Protein AF-A0A845XXE8-F1 (afdb_monomer_lite)

Foldseek 3Di:
DDDPLVVLVVCLVPLVVVLVVLVVVLVVLVVVLVVLVVVLVVLVVVVVVVVVVDDPPDDPVVSVCCSPPVSVVSNVVSVVVSVVSVVVSVVSVVVSVVSVVVSVVVVVVVVVVVVVVVVVVVVVVVVVVVVVVVVVVVVVVVVVPPDDDDDDDDDPPVVVVCVVPVPPPPPDDDDDDDDDPPPPPPVVVVVVVVVVVVVVVVVVVVVVVVVVVPPPDDD

Radius of gyration: 48.99 Å; chains: 1; bounding box: 99×57×135 Å

Structure (mmCIF, N/CA/C/O backbone):
data_AF-A0A845XXE8-F1
#
_entry.id   AF-A0A845XXE8-F1
#
loop_
_atom_site.group_PDB
_atom_site.id
_atom_site.type_symbol
_atom_site.label_atom_id
_atom_site.label_alt_id
_atom_site.label_comp_id
_atom_site.label_asym_id
_atom_site.label_entity_id
_atom_site.label_seq_id
_atom_site.pdbx_PDB_ins_code
_atom_site.Cartn_x
_atom_site.Cartn_y
_atom_site.Cartn_z
_atom_site.occupancy
_atom_site.B_iso_or_equiv
_atom_site.auth_seq_id
_atom_site.auth_comp_id
_atom_site.auth_asym_id
_atom_site.auth_atom_id
_atom_site.pdbx_PDB_model_num
ATOM 1 N N . PRO A 1 1 ? 8.882 -15.404 -23.652 1.00 49.88 1 PRO A N 1
ATOM 2 C CA . PRO A 1 1 ? 9.237 -14.948 -22.286 1.00 49.88 1 PRO A CA 1
ATOM 3 C C . PRO A 1 1 ? 9.045 -13.432 -22.173 1.00 49.88 1 PRO A C 1
ATOM 5 O O . PRO A 1 1 ? 9.574 -12.713 -23.015 1.00 49.88 1 PRO A O 1
ATOM 8 N N . GLU A 1 2 ? 8.268 -12.951 -21.199 1.00 64.69 2 GLU A N 1
ATOM 9 C CA . GLU A 1 2 ? 8.169 -11.508 -20.929 1.00 64.69 2 GLU A CA 1
ATOM 10 C C . GLU A 1 2 ? 9.513 -10.951 -20.456 1.00 64.69 2 GLU A C 1
ATOM 12 O O . GLU A 1 2 ? 10.254 -11.613 -19.725 1.00 64.69 2 GLU A O 1
ATOM 17 N N . THR A 1 3 ? 9.839 -9.729 -20.878 1.00 87.25 3 THR A N 1
ATOM 18 C CA . THR A 1 3 ? 11.036 -9.046 -20.377 1.00 87.25 3 THR A CA 1
ATOM 19 C C . THR A 1 3 ? 10.805 -8.593 -18.935 1.00 87.25 3 THR A C 1
ATOM 21 O O . THR A 1 3 ? 9.674 -8.311 -18.538 1.00 87.25 3 THR A O 1
ATOM 24 N N . ARG A 1 4 ? 11.883 -8.457 -18.152 1.00 88.69 4 ARG A N 1
ATOM 25 C CA . ARG A 1 4 ? 11.834 -7.887 -16.793 1.00 88.69 4 ARG A CA 1
ATOM 26 C C . ARG A 1 4 ? 11.049 -6.569 -16.746 1.00 88.69 4 ARG A C 1
ATOM 28 O O . ARG A 1 4 ? 10.305 -6.343 -15.800 1.00 88.69 4 ARG A O 1
ATOM 35 N N . LEU A 1 5 ? 11.193 -5.717 -17.765 1.00 89.31 5 LEU A N 1
ATOM 36 C CA . LEU A 1 5 ? 10.464 -4.453 -17.857 1.00 89.31 5 LEU A CA 1
ATOM 37 C C . LEU A 1 5 ? 8.949 -4.666 -17.911 1.00 89.31 5 LEU A C 1
ATOM 39 O O . LEU A 1 5 ? 8.221 -3.991 -17.191 1.00 89.31 5 LEU A O 1
ATOM 43 N N . GLU A 1 6 ? 8.480 -5.567 -18.773 1.00 91.00 6 GLU A N 1
ATOM 44 C CA . GLU A 1 6 ? 7.044 -5.795 -18.952 1.00 91.00 6 GLU A CA 1
ATOM 45 C C . GLU A 1 6 ? 6.415 -6.357 -17.673 1.00 91.00 6 GLU A C 1
ATOM 47 O O . GLU A 1 6 ? 5.366 -5.880 -17.246 1.00 91.00 6 GLU A O 1
ATOM 52 N N . GLN A 1 7 ? 7.129 -7.230 -16.958 1.00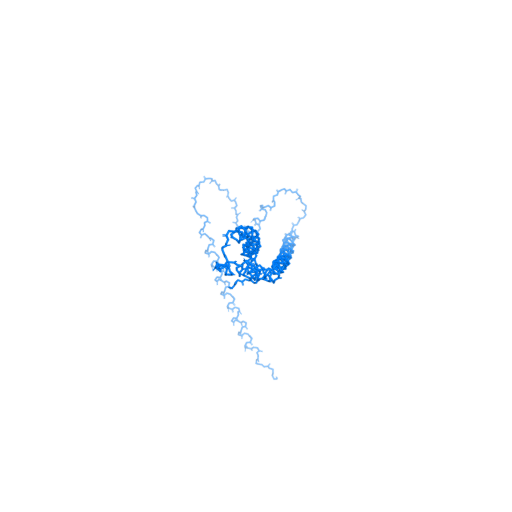 90.06 7 GLN A N 1
ATOM 53 C CA . GLN A 1 7 ? 6.700 -7.707 -15.640 1.00 90.06 7 GLN A CA 1
ATOM 54 C C . GLN A 1 7 ? 6.599 -6.576 -14.604 1.00 90.06 7 GLN A C 1
ATOM 56 O O . GLN A 1 7 ? 5.669 -6.547 -13.796 1.00 90.06 7 GLN A O 1
ATOM 61 N N . LEU A 1 8 ? 7.550 -5.634 -14.597 1.00 89.81 8 LEU A N 1
ATOM 62 C CA . LEU A 1 8 ? 7.512 -4.481 -13.690 1.00 89.81 8 LEU A CA 1
ATOM 63 C C . LEU A 1 8 ? 6.375 -3.516 -14.045 1.00 89.81 8 LEU A C 1
ATOM 65 O O . LEU A 1 8 ? 5.684 -3.042 -13.144 1.00 89.81 8 LEU A O 1
ATOM 69 N N . LYS A 1 9 ? 6.129 -3.271 -15.336 1.00 89.19 9 LYS A N 1
ATOM 70 C CA . LYS A 1 9 ? 4.985 -2.475 -15.801 1.00 89.19 9 LYS A CA 1
ATOM 71 C C . LYS A 1 9 ? 3.658 -3.115 -15.411 1.00 89.19 9 LYS A C 1
ATOM 73 O O . LYS A 1 9 ? 2.801 -2.423 -14.872 1.00 89.19 9 LYS A O 1
ATOM 78 N N . GLN A 1 10 ? 3.513 -4.426 -15.603 1.00 91.88 10 GLN A N 1
ATOM 79 C CA . GLN A 1 10 ? 2.314 -5.150 -15.190 1.00 91.88 10 GLN A CA 1
ATOM 80 C C . GLN A 1 10 ? 2.083 -5.012 -13.680 1.00 91.88 10 GLN A C 1
ATOM 82 O O . GLN A 1 10 ? 0.982 -4.674 -13.245 1.00 91.88 10 GLN A O 1
ATOM 87 N N . LYS A 1 11 ? 3.132 -5.185 -12.864 1.00 87.31 11 LYS A N 1
ATOM 88 C CA . LYS A 1 11 ? 3.037 -4.956 -11.415 1.00 87.31 11 LYS A CA 1
ATOM 89 C C . LYS A 1 11 ? 2.594 -3.528 -11.085 1.00 87.31 11 LYS A C 1
ATOM 91 O O . LYS A 1 11 ? 1.734 -3.363 -10.226 1.00 87.31 11 LYS A O 1
ATOM 96 N N . LEU A 1 12 ? 3.111 -2.512 -11.783 1.00 89.69 12 LEU A N 1
ATOM 97 C CA . LEU A 1 12 ? 2.668 -1.121 -11.613 1.00 89.69 12 LEU A CA 1
ATOM 98 C C . LEU A 1 12 ? 1.200 -0.897 -11.994 1.00 89.69 12 LEU A C 1
ATOM 100 O O . LEU A 1 12 ? 0.587 0.028 -11.468 1.00 89.69 12 LEU A O 1
ATOM 104 N N . THR A 1 13 ? 0.629 -1.716 -12.877 1.00 90.19 13 THR A N 1
ATOM 105 C CA . THR A 1 13 ? -0.799 -1.657 -13.220 1.00 90.19 13 THR A CA 1
ATOM 106 C C . THR A 1 13 ? -1.676 -2.305 -12.146 1.00 90.19 13 THR A C 1
ATOM 108 O O . THR A 1 13 ? -2.736 -1.779 -11.824 1.00 90.19 13 THR A O 1
ATOM 111 N N . GLU A 1 14 ? -1.241 -3.420 -11.555 1.00 89.19 14 GLU A N 1
ATOM 112 C CA . GLU A 1 14 ? -2.045 -4.181 -10.585 1.00 89.19 14 GLU A CA 1
ATOM 113 C C . GLU A 1 14 ? -1.950 -3.660 -9.142 1.00 89.19 14 GLU A C 1
ATOM 115 O O . GLU A 1 14 ? -2.903 -3.750 -8.367 1.00 89.19 14 GLU A O 1
ATOM 120 N N . MET A 1 15 ? -0.781 -3.162 -8.740 1.00 86.94 15 MET A N 1
ATOM 121 C CA . MET A 1 15 ? -0.507 -2.789 -7.351 1.00 86.94 15 MET A CA 1
ATOM 122 C C . MET A 1 15 ? -1.309 -1.590 -6.819 1.00 86.94 15 MET A C 1
ATOM 124 O O . MET A 1 15 ? -1.653 -1.643 -5.640 1.00 86.94 15 MET A O 1
ATOM 128 N N . PRO A 1 16 ? -1.663 -0.550 -7.604 1.00 87.69 16 PRO A N 1
ATOM 129 C CA . PRO A 1 16 ? -2.446 0.577 -7.094 1.00 87.69 16 PRO A CA 1
ATOM 130 C C . PRO A 1 16 ? -3.776 0.160 -6.461 1.00 87.69 16 PRO A C 1
ATOM 132 O O . PRO A 1 16 ? -4.109 0.647 -5.383 1.00 87.69 16 PRO A O 1
ATOM 135 N N . LEU A 1 17 ? -4.497 -0.784 -7.079 1.00 89.12 17 LEU A N 1
ATOM 136 C CA . LEU A 1 17 ? -5.751 -1.303 -6.527 1.00 89.12 17 LEU A CA 1
ATOM 137 C C . LEU A 1 17 ? -5.510 -2.003 -5.183 1.00 89.12 17 LEU A C 1
ATOM 139 O O . LEU A 1 17 ? -6.192 -1.723 -4.206 1.00 89.12 17 LEU A O 1
ATOM 143 N N . LYS A 1 18 ? -4.466 -2.836 -5.098 1.00 87.88 18 LYS A N 1
ATOM 144 C CA . LYS A 1 18 ? -4.100 -3.534 -3.855 1.00 87.88 18 LYS A CA 1
ATOM 145 C C . LYS A 1 18 ? -3.692 -2.566 -2.740 1.00 87.88 18 LYS A C 1
ATOM 147 O O . LYS A 1 18 ? -4.051 -2.789 -1.588 1.00 87.88 18 LYS A O 1
ATOM 152 N N . THR A 1 19 ? -2.962 -1.496 -3.062 1.00 89.31 19 THR A N 1
ATOM 153 C CA . THR A 1 19 ? -2.596 -0.449 -2.093 1.00 89.31 19 THR A CA 1
ATOM 154 C C . THR A 1 19 ? -3.829 0.315 -1.612 1.00 89.31 19 THR A C 1
ATOM 156 O O . THR A 1 19 ? -3.937 0.618 -0.424 1.00 89.31 19 THR A O 1
ATOM 159 N N . PHE A 1 20 ? -4.777 0.593 -2.510 1.00 89.62 20 PHE A N 1
ATOM 160 C CA . PHE A 1 20 ? -6.046 1.222 -2.155 1.00 89.62 20 PHE A CA 1
ATOM 161 C C . PHE A 1 20 ? -6.875 0.336 -1.216 1.00 89.62 20 PHE A C 1
ATOM 163 O O . PHE A 1 20 ? -7.291 0.801 -0.156 1.00 89.62 20 PHE A O 1
ATOM 170 N N . ASP A 1 21 ? -7.038 -0.947 -1.547 1.00 92.62 21 ASP A N 1
ATOM 171 C CA . ASP A 1 21 ? -7.755 -1.912 -0.705 1.00 92.62 21 ASP A CA 1
ATOM 172 C C . ASP A 1 21 ? -7.096 -2.042 0.673 1.00 92.62 21 ASP A C 1
ATOM 174 O O . ASP A 1 21 ? -7.770 -2.034 1.701 1.00 92.62 21 ASP A O 1
ATOM 178 N N . TYR A 1 22 ? -5.760 -2.088 0.710 1.00 92.50 22 TYR A N 1
ATOM 179 C CA . TYR A 1 22 ? -4.996 -2.126 1.954 1.00 92.50 22 TYR A CA 1
ATOM 180 C C . TYR A 1 22 ? -5.265 -0.908 2.847 1.00 92.50 22 TYR A C 1
ATOM 182 O O . TYR A 1 22 ? -5.508 -1.057 4.046 1.00 92.50 22 TYR A O 1
ATOM 190 N N . ALA A 1 23 ? -5.266 0.295 2.266 1.00 93.50 23 ALA A N 1
ATOM 191 C CA . ALA A 1 23 ? -5.627 1.517 2.980 1.00 93.50 23 ALA A CA 1
ATOM 192 C C . ALA A 1 23 ? -7.084 1.477 3.477 1.00 93.50 23 ALA A C 1
ATOM 194 O O . ALA A 1 23 ? -7.366 1.934 4.587 1.00 93.50 23 ALA A O 1
ATOM 195 N N . GLY A 1 24 ? -7.988 0.888 2.687 1.00 95.38 24 GLY A N 1
ATOM 196 C CA . GLY A 1 24 ? -9.369 0.612 3.075 1.00 95.38 24 GLY A CA 1
ATOM 197 C C . GLY A 1 24 ? -9.451 -0.249 4.334 1.00 95.38 24 GLY A C 1
ATOM 198 O O . GLY A 1 24 ? -10.045 0.177 5.319 1.00 95.38 24 GLY A O 1
ATOM 199 N N . TYR A 1 25 ? -8.765 -1.394 4.364 1.00 95.75 25 TYR A N 1
ATOM 200 C CA . TYR A 1 25 ? -8.754 -2.269 5.541 1.00 95.75 25 TYR A CA 1
ATOM 201 C C . TYR A 1 25 ? -8.193 -1.582 6.791 1.00 95.75 25 TYR A C 1
ATOM 203 O O . TYR A 1 25 ? -8.725 -1.760 7.885 1.00 95.75 25 TYR A O 1
ATOM 211 N N . LEU A 1 26 ? -7.141 -0.767 6.649 1.00 96.50 26 LEU A N 1
ATOM 212 C CA . LEU A 1 26 ? -6.598 0.009 7.768 1.00 96.50 26 LEU A CA 1
ATOM 213 C C . LEU A 1 26 ? -7.611 1.010 8.330 1.00 96.50 26 LEU A C 1
ATOM 215 O O . LEU A 1 26 ? -7.715 1.156 9.550 1.00 96.50 26 LEU A O 1
ATOM 219 N N . ARG A 1 27 ? -8.348 1.696 7.451 1.00 97.00 27 ARG A N 1
ATOM 220 C CA . ARG A 1 27 ? -9.419 2.613 7.849 1.00 97.00 27 ARG A CA 1
ATOM 221 C C . ARG A 1 27 ? -10.536 1.858 8.563 1.00 97.00 27 ARG A C 1
ATOM 223 O O . ARG A 1 27 ? -10.890 2.242 9.670 1.00 97.00 27 ARG A O 1
ATOM 230 N N . ASP A 1 28 ? -11.016 0.760 7.989 1.00 98.06 28 ASP A N 1
ATOM 231 C CA . ASP A 1 28 ? -12.125 -0.019 8.549 1.00 98.06 28 ASP A CA 1
ATOM 232 C C . ASP A 1 28 ? -11.778 -0.568 9.950 1.00 98.06 28 ASP A C 1
ATOM 234 O O . ASP A 1 28 ? -12.611 -0.595 10.857 1.00 98.06 28 ASP A O 1
ATOM 238 N N . MET A 1 29 ? -10.514 -0.939 10.180 1.00 97.94 29 MET A N 1
ATOM 239 C CA . MET A 1 29 ? -10.022 -1.307 11.511 1.00 97.94 29 MET A CA 1
ATOM 240 C C . MET A 1 29 ? -10.066 -0.140 12.511 1.00 97.94 29 MET A C 1
ATOM 242 O O . MET A 1 29 ? -10.451 -0.340 13.666 1.00 97.94 29 MET A O 1
ATOM 246 N N . GLU A 1 30 ? -9.677 1.071 12.106 1.00 98.06 30 GLU A N 1
ATOM 247 C CA . GLU A 1 30 ? -9.778 2.265 12.960 1.00 98.06 30 GLU A CA 1
ATOM 248 C C . GLU A 1 30 ? -11.247 2.628 13.240 1.00 98.06 30 GLU A C 1
ATOM 250 O O . GLU A 1 30 ? -11.595 2.960 14.378 1.00 98.06 30 GLU A O 1
ATOM 255 N N . ASP A 1 31 ? -12.122 2.477 12.245 1.00 98.25 31 ASP A N 1
ATOM 256 C CA . ASP A 1 31 ? -13.563 2.693 12.378 1.00 98.25 31 ASP A CA 1
ATOM 257 C C . ASP A 1 31 ? -14.172 1.702 13.378 1.00 98.25 31 ASP A C 1
ATOM 259 O O . ASP A 1 31 ? -14.896 2.102 14.291 1.00 98.25 31 ASP A O 1
ATOM 263 N N . HIS A 1 32 ? -13.822 0.414 13.296 1.00 97.75 32 HIS A N 1
ATOM 264 C CA . HIS A 1 32 ? -14.258 -0.588 14.270 1.00 97.75 32 HIS A CA 1
ATOM 265 C C . HIS A 1 32 ? -13.738 -0.310 15.680 1.00 97.75 32 HIS A C 1
ATOM 267 O O . HIS A 1 32 ? -14.493 -0.428 16.648 1.00 97.75 32 HIS A O 1
ATOM 273 N N . LYS A 1 33 ? -12.472 0.095 15.824 1.00 97.88 33 LYS A N 1
ATOM 274 C CA . LYS A 1 33 ? -11.920 0.497 17.125 1.00 97.88 33 LYS A CA 1
ATOM 275 C C . LYS A 1 33 ? -12.704 1.672 17.716 1.00 97.88 33 LYS A C 1
ATOM 277 O O . LYS A 1 33 ? -13.050 1.638 18.899 1.00 97.88 33 LYS A O 1
ATOM 282 N N . THR A 1 34 ? -13.016 2.670 16.894 1.00 97.69 34 THR A N 1
ATOM 283 C CA . THR A 1 34 ? -13.815 3.839 17.283 1.00 97.69 34 THR A CA 1
ATOM 284 C C . THR A 1 34 ? -15.230 3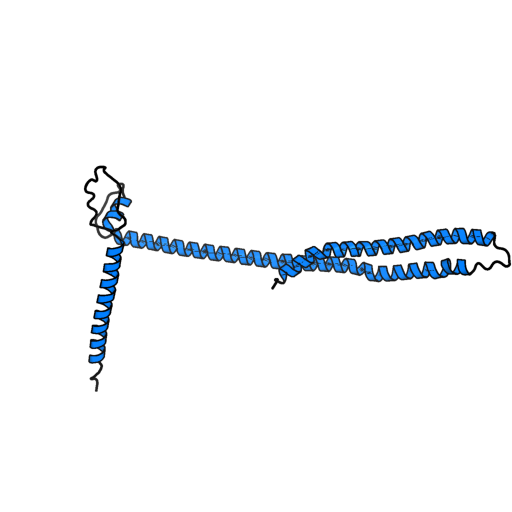.427 17.679 1.00 97.69 34 THR A C 1
ATOM 286 O O . THR A 1 34 ? -15.701 3.808 18.748 1.00 97.69 34 THR A O 1
ATOM 289 N N . ALA A 1 35 ? -15.879 2.568 16.891 1.00 97.81 35 ALA A N 1
ATOM 290 C CA . ALA A 1 35 ? -17.209 2.052 17.188 1.00 97.81 35 ALA A CA 1
ATOM 291 C C . ALA A 1 35 ? -17.252 1.295 18.525 1.00 97.81 35 ALA A C 1
ATOM 293 O O . ALA A 1 35 ? -18.177 1.493 19.312 1.00 97.81 35 ALA A O 1
ATOM 294 N N . ILE A 1 36 ? -16.241 0.470 18.824 1.00 96.94 36 ILE A N 1
ATOM 295 C CA . ILE A 1 36 ? -16.133 -0.209 20.124 1.00 96.94 36 ILE A CA 1
ATOM 296 C C . ILE A 1 36 ? -15.997 0.813 21.254 1.00 96.94 36 ILE A C 1
ATOM 298 O O . ILE A 1 36 ? -16.670 0.666 22.270 1.00 96.94 36 ILE A O 1
ATOM 302 N N . ALA A 1 37 ? -15.168 1.849 21.096 1.00 96.88 37 ALA A N 1
ATOM 303 C CA . ALA A 1 37 ? -14.989 2.880 22.117 1.00 96.88 37 ALA A CA 1
ATOM 304 C C . ALA A 1 37 ? -16.287 3.664 22.386 1.00 96.88 37 ALA A C 1
ATOM 306 O O . ALA A 1 37 ? -16.696 3.809 23.540 1.00 96.88 37 ALA A O 1
ATOM 307 N N . THR A 1 38 ? -16.978 4.107 21.332 1.00 97.44 38 THR A N 1
ATOM 308 C CA . THR A 1 38 ? -18.269 4.802 21.443 1.00 97.44 38 THR A CA 1
ATOM 309 C C . THR A 1 38 ? -19.321 3.915 22.100 1.00 97.44 38 THR A C 1
ATOM 311 O O . THR A 1 38 ? -19.991 4.335 23.044 1.00 97.44 38 THR A O 1
ATOM 314 N N . ASN A 1 39 ? -19.441 2.663 21.655 1.00 96.56 39 ASN A N 1
ATOM 315 C CA . ASN A 1 39 ? -20.414 1.735 22.220 1.00 96.56 39 ASN A CA 1
ATOM 316 C C . ASN A 1 39 ? -20.078 1.349 23.661 1.00 96.56 39 ASN A C 1
ATOM 318 O O . ASN A 1 39 ? -20.999 1.212 24.457 1.00 96.56 39 ASN A O 1
ATOM 322 N N . ALA A 1 40 ? -18.800 1.243 24.033 1.00 96.69 40 ALA A N 1
ATOM 323 C CA . ALA A 1 40 ? -18.389 1.036 25.420 1.00 96.69 40 ALA A CA 1
ATOM 324 C C . ALA A 1 40 ? -18.816 2.208 26.318 1.00 96.69 40 ALA A C 1
ATOM 326 O O . ALA A 1 40 ? -19.341 1.982 27.403 1.00 96.69 40 ALA A O 1
ATOM 327 N N . SER A 1 41 ? -18.667 3.453 25.851 1.00 96.56 41 SER A N 1
ATOM 328 C CA . SER A 1 41 ? -19.128 4.641 26.586 1.00 96.56 41 SER A CA 1
ATOM 329 C C . SER A 1 41 ? -20.652 4.668 26.759 1.00 96.56 41 SER A C 1
ATOM 331 O O . SER A 1 41 ? -21.163 4.982 27.836 1.00 96.56 41 SER A O 1
ATOM 333 N N . ASN A 1 42 ? -21.394 4.323 25.704 1.00 97.06 42 ASN A N 1
ATOM 334 C CA . ASN A 1 42 ? -22.853 4.226 25.770 1.00 97.06 42 ASN A CA 1
ATOM 335 C C . ASN A 1 42 ? -23.280 3.107 26.724 1.00 97.06 42 ASN A C 1
ATOM 337 O O . ASN A 1 42 ? -24.175 3.293 27.545 1.00 97.06 42 ASN A O 1
ATOM 341 N N . TYR A 1 43 ? -22.615 1.958 26.634 1.00 96.69 43 TYR A N 1
ATOM 342 C CA . TYR A 1 43 ? -22.872 0.803 27.478 1.00 96.69 43 TYR A CA 1
ATOM 343 C C . TYR A 1 43 ? -22.617 1.109 28.956 1.00 96.69 43 TYR A C 1
ATOM 345 O O . TYR A 1 43 ? -23.474 0.803 29.773 1.00 96.69 43 TYR A O 1
ATOM 353 N N . ASP A 1 44 ? -21.515 1.782 29.300 1.00 96.56 44 ASP A N 1
ATOM 354 C CA . ASP A 1 44 ? -21.221 2.233 30.671 1.00 96.56 44 ASP A CA 1
ATOM 355 C C . ASP A 1 44 ? -22.349 3.101 31.250 1.00 96.56 44 ASP A C 1
ATOM 357 O O . ASP A 1 44 ? -22.784 2.910 32.385 1.00 96.56 44 ASP A O 1
ATOM 361 N N . THR A 1 45 ? -22.892 4.013 30.439 1.00 97.19 45 THR A N 1
ATOM 362 C CA . THR A 1 45 ? -24.019 4.866 30.846 1.00 97.19 45 THR A CA 1
ATOM 363 C C . THR A 1 45 ? -25.266 4.043 31.172 1.00 97.19 45 THR A C 1
ATOM 365 O O . THR A 1 45 ? -25.947 4.309 32.162 1.00 97.19 45 THR A O 1
ATOM 368 N N . TRP A 1 46 ? -25.587 3.046 30.346 1.00 96.00 46 TRP A N 1
ATOM 369 C CA . TRP A 1 46 ? -26.751 2.188 30.567 1.00 96.00 46 TRP A CA 1
ATOM 370 C C . TRP A 1 46 ? -26.543 1.190 31.697 1.00 96.00 46 TRP A C 1
ATOM 372 O O . TRP A 1 46 ? -27.477 0.947 32.455 1.00 96.00 46 TRP A O 1
ATOM 382 N N . LEU A 1 47 ? -25.330 0.664 31.849 1.00 95.56 47 LEU A N 1
ATOM 383 C CA . LEU A 1 47 ? -24.984 -0.234 32.937 1.00 95.56 47 LEU A CA 1
ATOM 384 C C . LEU A 1 47 ? -25.162 0.460 34.285 1.00 95.56 47 LEU A C 1
ATOM 386 O O . LEU A 1 47 ? -25.837 -0.087 35.143 1.00 95.56 47 LEU A O 1
ATOM 390 N N . LYS A 1 48 ? -24.689 1.705 34.427 1.00 95.25 48 LYS A N 1
ATOM 391 C CA . LYS A 1 48 ? -24.922 2.518 35.634 1.00 95.25 48 LYS A CA 1
ATOM 392 C C . LYS A 1 48 ? -26.406 2.659 35.968 1.00 95.25 48 LYS A C 1
ATOM 394 O O . LYS A 1 48 ? -26.790 2.441 37.110 1.00 95.25 48 LYS A O 1
ATOM 399 N N . LYS A 1 49 ? -27.246 2.949 34.968 1.00 95.81 49 LYS A N 1
ATOM 400 C CA . LYS A 1 49 ? -28.703 3.023 35.160 1.00 95.81 49 LYS A CA 1
ATOM 401 C C . LYS A 1 49 ? -29.293 1.685 35.591 1.00 95.81 49 LYS A C 1
ATOM 403 O O . LYS A 1 49 ? -30.154 1.665 36.454 1.00 95.81 49 LYS A O 1
ATOM 408 N N . ILE A 1 50 ? -28.855 0.572 35.003 1.00 94.12 50 ILE A N 1
ATOM 409 C CA . ILE A 1 50 ? -29.307 -0.765 35.416 1.00 94.12 50 ILE A CA 1
ATOM 410 C C . ILE A 1 50 ? -28.909 -1.012 36.874 1.00 94.12 50 ILE A C 1
ATOM 412 O O . ILE A 1 50 ? -29.764 -1.383 37.669 1.00 94.12 50 ILE A O 1
ATOM 416 N N . SER A 1 51 ? -27.659 -0.717 37.240 1.00 92.56 51 SER A N 1
ATOM 417 C CA . SER A 1 51 ? -27.151 -0.866 38.605 1.00 92.56 51 SER A CA 1
ATOM 418 C C . SER A 1 51 ? -27.933 -0.042 39.634 1.00 92.56 51 SER A C 1
ATOM 420 O O . SER A 1 51 ? -28.087 -0.495 40.762 1.00 92.56 51 SER A O 1
ATOM 422 N N . GLU A 1 52 ? -28.460 1.132 39.265 1.00 94.94 52 GLU A N 1
ATOM 423 C CA . GLU A 1 52 ? -29.330 1.950 40.132 1.00 94.94 52 GLU A CA 1
ATOM 424 C C . GLU A 1 52 ? -30.676 1.275 40.454 1.00 94.94 52 GLU A C 1
ATOM 426 O O . GLU A 1 52 ? -31.245 1.532 41.515 1.00 94.94 52 GLU A O 1
ATOM 431 N N . TYR A 1 53 ? -31.184 0.412 39.566 1.00 94.06 53 TYR A N 1
ATOM 432 C CA . TYR A 1 53 ? -32.445 -0.318 39.755 1.00 94.06 53 TYR A CA 1
ATOM 433 C C . TYR A 1 53 ? -32.258 -1.768 40.228 1.00 94.06 53 TYR A C 1
ATOM 435 O O . TYR A 1 53 ? -33.248 -2.421 40.564 1.00 94.06 53 TYR A O 1
ATOM 443 N N . SER A 1 54 ? -31.022 -2.272 40.267 1.00 92.00 54 SER A N 1
ATOM 444 C CA . SER A 1 54 ? -30.713 -3.630 40.718 1.00 92.00 54 SER A CA 1
ATOM 445 C C . SER A 1 54 ? -30.996 -3.821 42.211 1.00 92.00 54 SER A C 1
ATOM 447 O O . SER A 1 54 ? -30.641 -2.996 43.057 1.00 92.00 54 SER A O 1
ATOM 449 N N . LEU A 1 55 ? -31.606 -4.953 42.557 1.00 92.44 55 LEU A N 1
ATOM 450 C CA . LEU A 1 55 ? -31.827 -5.369 43.938 1.00 92.44 55 LEU A CA 1
ATOM 451 C C . LEU A 1 55 ? -30.569 -6.025 44.521 1.00 92.44 55 LEU A C 1
ATOM 453 O O . LEU A 1 55 ? -29.698 -6.511 43.808 1.00 92.44 55 LEU A O 1
ATOM 457 N N . LYS A 1 56 ? -30.508 -6.126 45.855 1.00 85.94 56 LYS A N 1
ATOM 458 C CA . LYS A 1 56 ? -29.367 -6.698 46.600 1.00 85.94 56 LYS A CA 1
ATOM 459 C C . LYS A 1 56 ? -28.936 -8.103 46.137 1.00 85.94 56 LYS A C 1
ATOM 461 O O . LYS A 1 56 ? -27.798 -8.492 46.379 1.00 85.94 56 LYS A O 1
ATOM 466 N N . TYR A 1 57 ? -29.847 -8.871 45.544 1.00 91.00 57 TYR A N 1
ATOM 467 C CA . TYR A 1 57 ? -29.604 -10.247 45.106 1.00 91.00 57 TYR A CA 1
ATOM 468 C C . TYR A 1 57 ? -29.399 -10.381 43.590 1.00 91.00 57 TYR A C 1
ATOM 470 O O . TYR A 1 57 ? -29.148 -11.490 43.121 1.00 91.00 57 TYR A O 1
ATOM 478 N N . ASP A 1 58 ? -29.485 -9.284 42.833 1.00 91.44 58 ASP A N 1
ATOM 479 C CA . ASP A 1 58 ? -29.228 -9.299 41.397 1.00 91.44 58 ASP A CA 1
ATOM 480 C C . ASP A 1 58 ? -27.719 -9.369 41.152 1.00 91.44 58 ASP A C 1
ATOM 482 O O . ASP A 1 58 ? -26.960 -8.511 41.604 1.00 91.44 58 ASP A O 1
ATOM 486 N N . ASN A 1 59 ? -27.271 -10.390 40.419 1.00 89.81 59 ASN A N 1
ATOM 487 C CA . ASN A 1 59 ? -25.886 -10.480 39.970 1.00 89.81 59 ASN A CA 1
ATOM 488 C C . ASN A 1 59 ? -25.770 -9.982 38.525 1.00 89.81 59 ASN A C 1
ATOM 490 O O . ASN A 1 59 ? -26.168 -10.671 37.583 1.00 89.81 59 ASN A O 1
ATOM 494 N N . ILE A 1 60 ? -25.187 -8.795 38.366 1.00 90.62 60 ILE A N 1
ATOM 495 C CA . ILE A 1 60 ? -24.925 -8.158 37.071 1.00 90.62 60 ILE A CA 1
ATOM 496 C C . ILE A 1 60 ? -23.429 -8.089 36.720 1.00 90.62 60 ILE A C 1
ATOM 498 O O . ILE A 1 60 ? -23.071 -7.451 35.733 1.00 90.62 60 ILE A O 1
ATOM 502 N N . GLU A 1 61 ? -22.548 -8.777 37.457 1.00 89.56 61 GLU A N 1
ATOM 503 C CA . GLU A 1 61 ? -21.088 -8.751 37.230 1.00 89.56 61 GLU A CA 1
ATOM 504 C C . GLU A 1 61 ? -20.704 -9.168 35.799 1.00 89.56 61 GLU A C 1
ATOM 506 O O . GLU A 1 61 ? -19.735 -8.671 35.225 1.00 89.56 61 GLU A O 1
ATOM 511 N N . PHE A 1 62 ? -21.488 -10.049 35.167 1.00 89.25 62 PHE A N 1
ATOM 512 C CA . PHE A 1 62 ? -21.237 -10.466 33.783 1.00 89.25 62 PHE A CA 1
ATOM 513 C C . PHE A 1 62 ? -21.415 -9.321 32.765 1.00 89.25 62 PHE A C 1
ATOM 515 O O . PHE A 1 62 ? -20.802 -9.350 31.696 1.00 89.25 62 PHE A O 1
ATOM 522 N N . LEU A 1 63 ? -22.240 -8.315 33.081 1.00 91.69 63 LEU A N 1
ATOM 523 C CA . LEU A 1 63 ? -22.398 -7.106 32.270 1.00 91.69 63 LEU A CA 1
ATOM 524 C C . LEU A 1 63 ? -21.179 -6.185 32.441 1.00 91.69 63 LEU A C 1
ATOM 526 O O . LEU A 1 63 ? -20.677 -5.616 31.469 1.00 91.69 63 LEU A O 1
ATOM 530 N N . GLU A 1 64 ? -20.636 -6.107 33.656 1.00 91.56 64 GLU A N 1
ATOM 531 C CA . GLU A 1 64 ? -19.405 -5.366 33.954 1.00 91.56 64 GLU A CA 1
ATOM 532 C C . GLU A 1 64 ? -18.171 -5.982 33.268 1.00 91.56 64 GLU A C 1
ATOM 534 O O . GLU A 1 64 ? -17.326 -5.243 32.755 1.00 91.56 64 GLU A O 1
ATOM 539 N N . ASP A 1 65 ? -18.087 -7.317 33.165 1.00 92.25 65 ASP A N 1
ATOM 540 C CA . ASP A 1 65 ? -17.000 -8.030 32.465 1.00 92.25 65 ASP A CA 1
ATOM 541 C C . ASP A 1 65 ? -16.828 -7.557 31.015 1.00 92.25 65 ASP A C 1
ATOM 543 O O . ASP A 1 65 ? -15.714 -7.280 30.551 1.00 92.25 65 ASP A O 1
ATOM 547 N N . PHE A 1 66 ? -17.943 -7.427 30.292 1.00 87.69 66 PHE A N 1
ATOM 548 C CA . PHE A 1 66 ? -17.923 -6.974 28.907 1.00 87.69 66 PHE A CA 1
ATOM 549 C C . PHE A 1 66 ? -17.268 -5.592 28.791 1.00 87.69 66 PHE A C 1
ATOM 551 O O . PHE A 1 66 ? -16.351 -5.401 27.983 1.00 87.69 66 PHE A O 1
ATOM 558 N N . LEU A 1 67 ? -17.679 -4.647 29.640 1.00 92.44 67 LEU A N 1
ATOM 559 C CA . LEU A 1 67 ? -17.150 -3.288 29.649 1.00 92.44 67 LEU A CA 1
ATOM 560 C C . LEU A 1 67 ? -15.686 -3.240 30.105 1.00 92.44 67 LEU A C 1
ATOM 562 O O . LEU A 1 67 ? -14.861 -2.578 29.475 1.00 92.44 67 LEU A O 1
ATOM 566 N N . HIS A 1 68 ? -15.342 -3.920 31.196 1.00 90.44 68 HIS A N 1
ATOM 567 C CA . HIS A 1 68 ? -14.039 -3.763 31.838 1.00 90.44 68 HIS A CA 1
ATOM 568 C C . HIS A 1 68 ? -12.935 -4.613 31.221 1.00 90.44 68 HIS A C 1
ATOM 570 O O . HIS A 1 68 ? -11.778 -4.182 31.252 1.00 90.44 68 HIS A O 1
ATOM 576 N N . GLN A 1 69 ? -13.275 -5.760 30.634 1.00 91.56 69 GLN A N 1
ATOM 577 C CA . GLN A 1 69 ? -12.304 -6.676 30.042 1.00 91.56 69 GLN A CA 1
ATOM 578 C C . GLN A 1 69 ? -12.404 -6.678 28.520 1.00 91.56 69 GLN A C 1
ATOM 580 O O . GLN A 1 69 ? -11.449 -6.300 27.836 1.00 91.56 69 GLN A O 1
ATOM 585 N N . ARG A 1 70 ? -13.565 -7.051 27.970 1.00 90.19 70 ARG A N 1
ATOM 586 C CA . ARG A 1 70 ? -13.688 -7.378 26.538 1.00 90.19 70 ARG A CA 1
ATOM 587 C C . ARG A 1 70 ? -13.518 -6.163 25.638 1.00 90.19 70 ARG A C 1
ATOM 589 O O . ARG A 1 70 ? -12.723 -6.214 24.701 1.00 90.19 70 ARG A O 1
ATOM 596 N N . THR A 1 71 ? -14.192 -5.048 25.930 1.00 93.81 71 THR A N 1
ATOM 597 C CA . THR A 1 71 ? -14.059 -3.837 25.096 1.00 93.81 71 THR A CA 1
ATOM 598 C C . THR A 1 71 ? -12.623 -3.302 25.093 1.00 93.81 71 THR A C 1
ATOM 600 O O . THR A 1 71 ? -12.105 -2.938 24.035 1.00 93.81 71 THR A O 1
ATOM 603 N N . LYS A 1 72 ? -11.943 -3.314 26.250 1.00 93.69 72 LYS A N 1
ATOM 604 C CA . LYS A 1 72 ? -10.539 -2.893 26.377 1.00 93.69 72 LYS A CA 1
ATOM 605 C C . LYS A 1 72 ? -9.598 -3.842 25.639 1.00 93.69 72 LYS A C 1
ATOM 607 O O . LYS A 1 72 ? -8.686 -3.383 24.953 1.00 93.69 72 LYS A O 1
ATOM 612 N N . GLN A 1 73 ? -9.824 -5.151 25.754 1.00 95.25 73 GLN A N 1
ATOM 613 C CA . GLN A 1 73 ? -9.045 -6.167 25.053 1.00 95.25 73 GLN A CA 1
ATOM 614 C C . GLN A 1 73 ? -9.133 -5.980 23.536 1.00 95.25 73 GLN A C 1
ATOM 616 O O . GLN A 1 73 ? -8.093 -5.911 22.881 1.00 95.25 73 GLN A O 1
ATOM 621 N N . PHE A 1 74 ? -10.341 -5.851 22.981 1.00 94.06 74 PHE A N 1
ATOM 622 C CA . PHE A 1 74 ? -10.520 -5.683 21.538 1.00 94.06 74 PHE A CA 1
ATOM 623 C C . PHE A 1 74 ? -9.910 -4.377 21.028 1.00 94.06 74 PHE A C 1
ATOM 625 O O . PHE A 1 74 ? -9.176 -4.398 20.042 1.00 94.06 74 PHE A O 1
ATOM 632 N N . GLN A 1 75 ? -10.112 -3.255 21.729 1.00 97.50 75 GLN A N 1
ATOM 633 C CA . GLN A 1 75 ? -9.468 -1.987 21.363 1.00 97.50 75 GLN A CA 1
ATOM 634 C C . GLN A 1 75 ? -7.939 -2.100 21.367 1.00 97.50 75 GLN A C 1
ATOM 636 O O . GLN A 1 75 ? -7.285 -1.624 20.438 1.00 97.50 75 GLN A O 1
ATOM 641 N N . LYS A 1 76 ? -7.359 -2.768 22.375 1.00 97.12 76 LYS A N 1
ATOM 642 C CA . LYS A 1 76 ? -5.910 -2.994 22.457 1.00 97.12 76 LYS A CA 1
ATOM 643 C C . LYS A 1 76 ? -5.407 -3.869 21.311 1.00 97.12 76 LYS A C 1
ATOM 645 O O . LYS A 1 76 ? -4.406 -3.524 20.695 1.00 97.12 76 LYS A O 1
ATOM 650 N N . GLN A 1 77 ? -6.095 -4.968 21.005 1.00 96.62 77 GLN A N 1
ATOM 651 C CA . GLN A 1 77 ? -5.722 -5.862 19.905 1.00 96.62 77 GLN A CA 1
ATOM 652 C C . GLN A 1 77 ? -5.777 -5.148 18.551 1.00 96.62 77 GLN A C 1
ATOM 654 O O . GLN A 1 77 ? -4.821 -5.229 17.782 1.00 96.62 77 GLN A O 1
ATOM 659 N N . ILE A 1 78 ? -6.845 -4.390 18.284 1.00 97.38 78 ILE A N 1
ATOM 660 C CA . ILE A 1 78 ? -6.958 -3.608 17.049 1.00 97.38 78 ILE A CA 1
ATOM 661 C C . ILE A 1 78 ? -5.845 -2.558 16.983 1.00 97.38 78 ILE A C 1
ATOM 663 O O . ILE A 1 78 ? -5.189 -2.441 15.952 1.00 97.38 78 ILE A O 1
ATOM 667 N N . GLN A 1 79 ? -5.556 -1.850 18.082 1.00 98.12 79 GLN A N 1
ATOM 668 C CA . GLN A 1 79 ? -4.453 -0.887 18.127 1.00 98.12 79 GLN A CA 1
ATOM 669 C C . GLN A 1 79 ? -3.092 -1.541 17.859 1.00 98.12 79 GLN A C 1
ATOM 671 O O . GLN A 1 79 ? -2.283 -0.979 17.123 1.00 98.12 79 GLN A O 1
ATOM 676 N N . THR A 1 80 ? -2.825 -2.716 18.432 1.00 96.31 80 THR A N 1
ATOM 677 C CA . THR A 1 80 ? -1.592 -3.471 18.173 1.00 96.31 80 THR A CA 1
ATOM 678 C C . THR A 1 80 ? -1.476 -3.835 16.696 1.00 96.31 80 THR A C 1
ATOM 680 O O . THR A 1 80 ? -0.427 -3.602 16.098 1.00 96.31 80 THR A O 1
ATOM 683 N N . ASN A 1 81 ? -2.555 -4.331 16.089 1.00 94.38 81 ASN A N 1
ATOM 684 C CA . ASN A 1 81 ? -2.557 -4.669 14.669 1.00 94.38 81 ASN A CA 1
ATOM 685 C C . ASN A 1 81 ? -2.369 -3.420 13.795 1.00 94.38 81 ASN A C 1
ATOM 687 O O . ASN A 1 81 ? -1.566 -3.445 12.871 1.00 94.38 81 ASN A O 1
ATOM 691 N N . LEU A 1 82 ? -3.028 -2.303 14.115 1.00 96.12 82 LEU A N 1
ATOM 692 C CA . LEU A 1 82 ? -2.844 -1.031 13.410 1.00 96.12 82 LEU A CA 1
ATOM 693 C C . LEU A 1 82 ? -1.400 -0.527 13.508 1.00 96.12 82 LEU A C 1
ATOM 695 O O . LEU A 1 82 ? -0.851 -0.074 12.509 1.00 96.12 82 LEU A O 1
ATOM 699 N N . ASN A 1 83 ? -0.764 -0.631 14.677 1.00 93.88 83 ASN A N 1
ATOM 700 C CA . ASN A 1 83 ? 0.636 -0.236 14.857 1.00 93.88 83 ASN A CA 1
ATOM 701 C C . ASN A 1 83 ? 1.593 -1.077 14.007 1.00 93.88 83 ASN A C 1
ATOM 703 O O . ASN A 1 83 ? 2.608 -0.564 13.547 1.00 93.88 83 ASN A O 1
ATOM 707 N N . TYR A 1 84 ? 1.271 -2.354 13.803 1.00 91.25 84 TYR A N 1
ATOM 708 C CA . TYR A 1 84 ? 2.050 -3.247 12.952 1.00 91.25 84 TYR A CA 1
ATOM 709 C C . TYR A 1 84 ? 1.795 -3.002 11.457 1.00 91.25 84 TYR A C 1
ATOM 711 O O . TYR A 1 84 ? 2.729 -3.004 10.660 1.00 91.25 84 TYR A O 1
ATOM 719 N N . LEU A 1 85 ? 0.537 -2.772 11.070 1.00 90.38 85 LEU A N 1
ATOM 720 C CA . LEU A 1 85 ? 0.122 -2.702 9.669 1.00 90.38 85 LEU A CA 1
ATOM 721 C C . LEU A 1 85 ? 0.307 -1.303 9.054 1.00 90.38 85 LEU A C 1
ATOM 723 O O . LEU A 1 85 ? 0.729 -1.198 7.907 1.00 90.38 85 LEU A O 1
ATOM 727 N N . LYS A 1 86 ? 0.078 -0.208 9.792 1.00 92.62 86 LYS A N 1
ATOM 728 C CA . LYS A 1 86 ? 0.226 1.163 9.252 1.00 92.62 86 LYS A CA 1
ATOM 729 C C . LYS A 1 86 ? 1.603 1.434 8.616 1.00 92.62 86 LYS A C 1
ATOM 731 O O . LYS A 1 86 ? 1.624 1.978 7.512 1.00 92.62 86 LYS A O 1
ATOM 736 N N . PRO A 1 87 ? 2.742 1.027 9.215 1.00 90.12 87 PRO A N 1
ATOM 737 C CA . PRO A 1 87 ? 4.049 1.162 8.564 1.00 90.12 87 PRO A CA 1
ATOM 738 C C . PRO A 1 87 ? 4.139 0.436 7.212 1.00 90.12 87 PRO A C 1
ATOM 740 O O . PRO A 1 87 ? 4.824 0.902 6.304 1.00 90.12 87 PRO A O 1
ATOM 743 N N . GLY A 1 88 ? 3.409 -0.673 7.045 1.00 84.12 88 GLY A N 1
ATOM 744 C CA . GLY A 1 88 ? 3.339 -1.426 5.793 1.00 84.12 88 GLY A CA 1
ATOM 745 C C . GLY A 1 88 ? 2.811 -0.601 4.620 1.00 84.12 88 GLY A C 1
ATOM 746 O O . GLY A 1 88 ? 3.309 -0.748 3.508 1.00 84.12 88 GLY A O 1
ATOM 747 N N . GLN A 1 89 ? 1.879 0.327 4.860 1.00 84.75 89 GLN A N 1
ATOM 748 C CA . GLN A 1 89 ? 1.348 1.211 3.817 1.00 84.75 89 GLN A CA 1
ATOM 749 C C . GLN A 1 89 ? 2.448 2.096 3.213 1.00 84.75 89 GLN A C 1
ATOM 751 O O . GLN A 1 89 ? 2.588 2.171 1.996 1.00 84.75 89 GLN A O 1
ATOM 756 N N . GLN A 1 90 ? 3.286 2.694 4.064 1.00 84.38 90 GLN A N 1
ATOM 757 C CA . GLN A 1 90 ? 4.409 3.522 3.618 1.00 84.38 90 GLN A CA 1
ATOM 758 C C . GLN A 1 90 ? 5.444 2.703 2.837 1.00 84.38 90 GLN A C 1
ATOM 760 O O . GLN A 1 90 ? 5.994 3.181 1.845 1.00 84.38 90 GLN A O 1
ATOM 765 N N . LEU A 1 91 ? 5.690 1.454 3.248 1.00 83.69 91 LEU A N 1
ATOM 766 C CA . LEU A 1 91 ? 6.584 0.544 2.528 1.00 83.69 91 LEU A CA 1
ATOM 767 C C . LEU A 1 91 ? 6.040 0.186 1.136 1.00 83.69 91 LEU A C 1
ATOM 769 O O . LEU A 1 91 ? 6.819 0.108 0.185 1.00 83.69 91 LEU A O 1
ATOM 773 N N . PHE A 1 92 ? 4.721 0.012 0.985 1.00 84.38 92 PHE A N 1
ATOM 774 C CA . PHE A 1 92 ? 4.103 -0.206 -0.327 1.00 84.38 92 PHE A CA 1
ATOM 775 C C . PHE A 1 92 ? 4.298 0.995 -1.256 1.00 84.38 92 PHE A C 1
ATOM 777 O O . PHE A 1 92 ? 4.680 0.804 -2.413 1.00 84.38 92 PHE A O 1
ATOM 784 N N . ASP A 1 93 ? 4.120 2.215 -0.751 1.00 85.12 93 ASP A N 1
ATOM 785 C CA . ASP A 1 93 ? 4.336 3.439 -1.530 1.00 85.12 93 ASP A CA 1
ATOM 786 C C . ASP A 1 93 ? 5.805 3.599 -1.952 1.00 85.12 93 ASP A C 1
ATOM 788 O O . ASP A 1 93 ? 6.099 3.902 -3.112 1.00 85.12 93 ASP A O 1
ATOM 792 N N . GLN A 1 94 ? 6.747 3.319 -1.046 1.00 86.38 94 GLN A N 1
ATOM 793 C CA . GLN A 1 94 ? 8.184 3.338 -1.345 1.00 86.38 94 GLN A CA 1
ATOM 794 C C . GLN A 1 94 ? 8.577 2.283 -2.385 1.00 86.38 94 GLN A C 1
ATOM 796 O O . GLN A 1 94 ? 9.362 2.563 -3.297 1.00 86.38 94 GLN A O 1
ATOM 801 N N . MET A 1 95 ? 8.019 1.074 -2.283 1.00 87.19 95 MET A N 1
ATOM 802 C CA . MET A 1 95 ? 8.242 0.016 -3.265 1.00 87.19 95 MET A CA 1
ATOM 803 C C . MET A 1 95 ? 7.690 0.415 -4.638 1.00 87.19 95 MET A C 1
ATOM 805 O O . MET A 1 95 ? 8.384 0.250 -5.639 1.00 87.19 95 MET A O 1
ATOM 809 N N . LEU A 1 96 ? 6.478 0.972 -4.701 1.00 87.81 96 LEU A N 1
ATO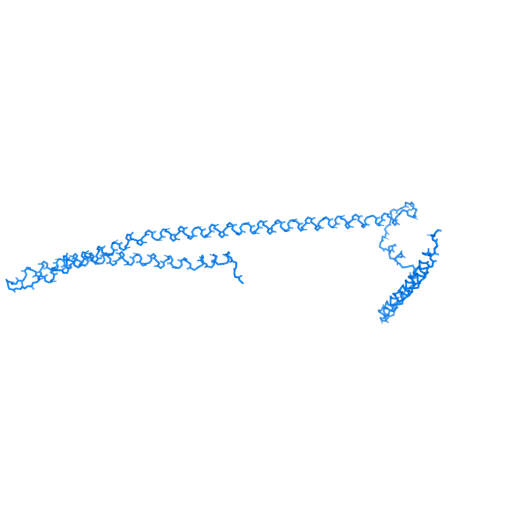M 810 C CA . LEU A 1 96 ? 5.887 1.473 -5.944 1.00 87.81 96 LEU A CA 1
ATOM 811 C C . LEU A 1 96 ? 6.744 2.570 -6.582 1.00 87.81 96 LEU A C 1
ATOM 813 O O . LEU A 1 96 ? 6.999 2.521 -7.786 1.00 87.81 96 LEU A O 1
ATOM 817 N N . GLY A 1 97 ? 7.231 3.518 -5.779 1.00 89.25 97 GLY A N 1
ATOM 818 C CA . GLY A 1 97 ? 8.170 4.545 -6.230 1.00 89.25 97 GLY A CA 1
ATOM 819 C C . GLY A 1 97 ? 9.466 3.947 -6.783 1.00 89.25 97 GLY A C 1
ATOM 820 O O . GLY A 1 97 ? 9.918 4.342 -7.855 1.00 89.25 97 GLY A O 1
ATOM 821 N N . SER A 1 98 ? 10.014 2.932 -6.111 1.00 89.50 98 SER A N 1
ATOM 822 C CA . SER A 1 98 ? 11.226 2.231 -6.554 1.00 89.50 98 SER A CA 1
ATOM 823 C C . SER A 1 98 ? 11.017 1.495 -7.881 1.00 89.50 98 SER A C 1
ATOM 825 O O . SER A 1 98 ? 11.848 1.596 -8.781 1.00 89.50 98 SER A O 1
ATOM 827 N N . ILE A 1 99 ? 9.893 0.785 -8.042 1.00 87.50 99 ILE A N 1
ATOM 828 C CA . ILE A 1 99 ? 9.561 0.094 -9.296 1.00 87.50 99 ILE A CA 1
ATOM 829 C C . ILE A 1 99 ? 9.370 1.108 -10.428 1.00 87.50 99 ILE A C 1
ATOM 831 O O . ILE A 1 99 ? 9.884 0.890 -11.524 1.00 87.50 99 ILE A O 1
ATOM 835 N N . ARG A 1 100 ? 8.678 2.224 -10.168 1.00 91.69 100 ARG A N 1
ATOM 836 C CA . ARG A 1 100 ? 8.500 3.299 -11.153 1.00 91.69 100 ARG A CA 1
ATOM 837 C C . ARG A 1 100 ? 9.848 3.871 -11.597 1.00 91.69 100 ARG A C 1
ATOM 839 O O . ARG A 1 100 ? 10.087 3.942 -12.796 1.00 91.69 100 ARG A O 1
ATOM 846 N N . GLY A 1 101 ? 10.748 4.155 -10.654 1.00 92.44 101 GLY A N 1
ATOM 847 C CA . GLY A 1 101 ? 12.100 4.625 -10.965 1.00 92.44 101 GLY A CA 1
ATOM 848 C C . GLY A 1 101 ? 12.893 3.639 -11.829 1.00 92.44 101 GLY A C 1
ATOM 849 O O . GLY A 1 101 ? 13.530 4.045 -12.795 1.00 92.44 101 GLY A O 1
ATOM 850 N N . ILE A 1 102 ? 12.806 2.332 -11.550 1.00 91.31 102 ILE A N 1
ATOM 851 C CA . ILE A 1 102 ? 13.442 1.301 -12.390 1.00 91.31 102 ILE A CA 1
ATOM 852 C C . ILE A 1 102 ? 12.851 1.295 -13.807 1.00 91.31 102 ILE A C 1
ATOM 854 O O . ILE A 1 102 ? 13.598 1.216 -14.778 1.00 91.31 102 ILE A O 1
ATOM 858 N N . VAL A 1 103 ? 11.524 1.372 -13.942 1.00 91.75 103 VAL A N 1
ATOM 859 C CA . VAL A 1 103 ? 10.857 1.384 -15.255 1.00 91.75 103 VAL A CA 1
ATOM 860 C C . VAL A 1 103 ? 11.263 2.616 -16.066 1.00 91.75 103 VAL A C 1
ATOM 862 O O . VAL A 1 103 ? 11.582 2.472 -17.246 1.00 91.75 103 VAL A O 1
ATOM 865 N N . GLU A 1 104 ? 11.310 3.790 -15.435 1.00 94.44 104 GLU A N 1
ATOM 866 C CA . GLU A 1 104 ? 11.732 5.049 -16.060 1.00 94.44 104 GLU A CA 1
ATOM 867 C C . GLU A 1 104 ? 13.194 4.994 -16.530 1.00 94.44 104 GLU A C 1
ATOM 869 O O . GLU A 1 104 ? 13.482 5.362 -17.671 1.00 94.44 104 GLU A O 1
ATOM 874 N N . ILE A 1 105 ? 14.109 4.477 -15.698 1.00 93.12 105 ILE A N 1
ATOM 875 C CA . ILE A 1 105 ? 15.524 4.289 -16.063 1.00 93.12 105 ILE A CA 1
ATOM 876 C C . ILE A 1 105 ? 15.648 3.329 -17.250 1.00 93.12 105 ILE A C 1
ATOM 878 O O . ILE A 1 105 ? 16.237 3.689 -18.270 1.00 93.12 105 ILE A O 1
ATOM 882 N N . ASP A 1 106 ? 15.049 2.137 -17.155 1.00 90.25 106 ASP A N 1
ATOM 883 C CA . ASP A 1 106 ? 15.139 1.120 -18.204 1.00 90.25 106 ASP A CA 1
ATOM 884 C C . ASP A 1 106 ? 14.546 1.643 -19.536 1.00 90.25 106 ASP A C 1
ATOM 886 O O . ASP A 1 106 ? 15.015 1.290 -20.622 1.00 90.25 106 ASP A O 1
ATOM 890 N N . GLN A 1 107 ? 13.464 2.433 -19.493 1.00 92.00 107 GLN A N 1
ATOM 891 C CA . GLN A 1 107 ? 12.874 3.058 -20.685 1.00 92.00 107 GLN A CA 1
ATOM 892 C C . GLN A 1 107 ? 13.802 4.114 -21.284 1.00 92.00 107 GLN A C 1
ATOM 894 O O . GLN A 1 107 ? 14.106 4.026 -22.472 1.00 92.00 107 GLN A O 1
ATOM 899 N N . ALA A 1 108 ? 14.331 5.029 -20.470 1.00 94.81 108 ALA A N 1
ATOM 900 C CA . ALA A 1 108 ? 15.257 6.057 -20.934 1.00 94.81 108 ALA A CA 1
ATOM 901 C C . ALA A 1 108 ? 16.528 5.465 -21.569 1.00 94.81 108 ALA A C 1
ATOM 903 O O . ALA A 1 108 ? 17.035 5.992 -22.560 1.00 94.81 108 ALA A O 1
ATOM 904 N N . GLU A 1 109 ? 17.052 4.361 -21.032 1.00 94.69 109 GLU A N 1
ATOM 905 C CA . GLU A 1 109 ? 18.199 3.660 -21.618 1.00 94.69 109 GLU A CA 1
ATOM 906 C C . GLU A 1 109 ? 17.874 3.034 -22.977 1.00 94.69 109 GLU A C 1
ATOM 908 O O . GLU A 1 109 ? 18.659 3.179 -23.920 1.00 94.69 109 GLU A O 1
ATOM 913 N N . ARG A 1 110 ? 16.711 2.381 -23.113 1.00 91.94 110 ARG A N 1
ATOM 914 C CA . ARG A 1 110 ? 16.269 1.818 -24.398 1.00 91.94 110 ARG A CA 1
ATOM 915 C C . ARG A 1 110 ? 16.025 2.895 -25.445 1.00 91.94 110 ARG A C 1
ATOM 917 O O . ARG A 1 110 ? 16.464 2.718 -26.578 1.00 91.94 110 ARG A O 1
ATOM 924 N N . ASP A 1 111 ? 15.397 4.004 -25.071 1.00 95.31 111 ASP A N 1
ATOM 925 C CA . ASP A 1 111 ? 15.124 5.109 -25.990 1.00 95.31 111 ASP A CA 1
ATOM 926 C C . ASP A 1 111 ? 16.432 5.742 -26.486 1.00 95.31 111 ASP A C 1
ATOM 928 O O . ASP A 1 111 ? 16.608 5.931 -27.689 1.00 95.31 111 ASP A O 1
ATOM 932 N N . ARG A 1 112 ? 17.415 5.955 -25.596 1.00 96.00 112 ARG A N 1
ATOM 933 C CA . ARG A 1 112 ? 18.762 6.422 -25.979 1.00 96.00 112 ARG A CA 1
ATOM 934 C C . ARG A 1 112 ? 19.491 5.433 -26.886 1.00 96.00 112 ARG A C 1
ATOM 936 O O . ARG A 1 112 ? 20.172 5.849 -27.825 1.00 96.00 112 ARG A O 1
ATOM 943 N N . ALA A 1 113 ? 19.392 4.134 -26.606 1.00 95.44 113 ALA A N 1
ATOM 944 C CA . ALA A 1 113 ? 20.010 3.101 -27.433 1.00 95.44 113 ALA A CA 1
ATOM 945 C C . ALA A 1 113 ? 19.385 3.062 -28.836 1.00 95.44 113 ALA A C 1
ATOM 947 O O . ALA A 1 113 ? 20.109 2.974 -29.829 1.00 95.44 113 ALA A O 1
ATOM 948 N N . LEU A 1 114 ? 18.059 3.189 -28.918 1.00 95.88 114 LEU A N 1
ATOM 949 C CA . LEU A 1 114 ? 17.317 3.250 -30.171 1.00 95.88 114 LEU A CA 1
ATOM 950 C C . LEU A 1 114 ? 17.660 4.516 -30.970 1.00 95.88 114 LEU A C 1
ATOM 952 O O . LEU A 1 114 ? 17.967 4.422 -32.155 1.00 95.88 114 LEU A O 1
ATOM 956 N 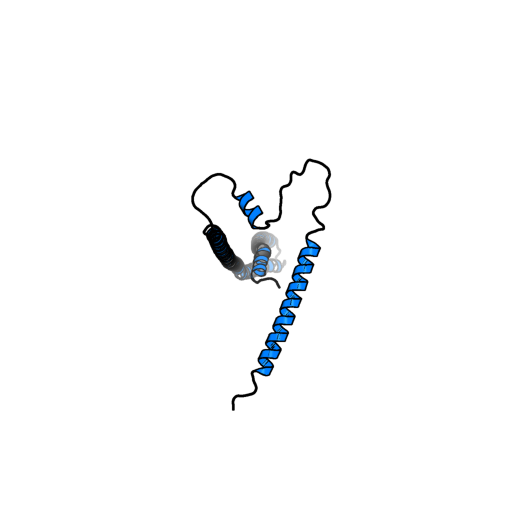N . GLU A 1 115 ? 17.682 5.684 -30.326 1.00 96.81 115 GLU A N 1
ATOM 957 C CA . GLU A 1 115 ? 18.076 6.954 -30.949 1.00 96.81 115 GLU A CA 1
ATOM 958 C C . GLU A 1 115 ? 19.507 6.886 -31.499 1.00 96.81 115 GLU A C 1
ATOM 960 O O . GLU A 1 115 ? 19.774 7.310 -32.626 1.00 96.81 115 GLU A O 1
ATOM 965 N N . LYS A 1 116 ? 20.435 6.299 -30.733 1.00 97.19 116 LYS A N 1
ATOM 966 C CA . LYS A 1 116 ? 21.810 6.078 -31.188 1.00 97.19 116 LYS A CA 1
ATOM 967 C C . LYS A 1 116 ? 21.852 5.155 -32.407 1.00 97.19 116 LYS A C 1
ATOM 969 O O . LYS A 1 116 ? 22.522 5.489 -33.378 1.00 97.19 116 LYS A O 1
ATOM 974 N N . ALA A 1 117 ? 21.108 4.049 -32.388 1.00 96.81 117 ALA A N 1
ATOM 975 C CA . ALA A 1 117 ? 21.036 3.125 -33.518 1.00 96.81 117 ALA A CA 1
ATOM 976 C C . ALA A 1 117 ? 20.470 3.796 -34.783 1.00 96.81 117 ALA A C 1
ATOM 978 O O . ALA A 1 117 ? 21.001 3.584 -35.874 1.00 96.81 117 ALA A O 1
ATOM 979 N N . PHE A 1 118 ? 19.445 4.646 -34.649 1.00 97.25 118 PHE A N 1
ATOM 980 C CA . PHE A 1 118 ? 18.918 5.435 -35.766 1.00 97.25 118 PHE A CA 1
ATOM 981 C C . PHE A 1 118 ? 19.949 6.421 -36.314 1.00 97.25 118 PHE A C 1
ATOM 983 O O . PHE A 1 118 ? 20.160 6.454 -37.525 1.00 97.25 118 PHE A O 1
ATOM 990 N N . ARG A 1 119 ? 20.644 7.166 -35.444 1.00 96.62 119 ARG A N 1
ATOM 991 C CA . ARG A 1 119 ? 21.706 8.091 -35.872 1.00 96.62 119 ARG A CA 1
ATOM 992 C C . ARG A 1 119 ? 22.866 7.384 -36.563 1.00 96.62 119 ARG A C 1
ATOM 994 O O . ARG A 1 119 ? 23.401 7.901 -37.540 1.00 96.62 119 ARG A O 1
ATOM 1001 N N . ASP A 1 120 ? 23.276 6.226 -36.058 1.00 97.12 120 ASP A N 1
ATOM 1002 C CA . ASP A 1 120 ? 24.373 5.459 -36.648 1.00 97.12 120 ASP A CA 1
ATOM 1003 C C . ASP A 1 120 ? 23.972 4.904 -38.024 1.00 97.12 120 ASP A C 1
ATOM 1005 O O . ASP A 1 120 ? 24.767 4.957 -38.965 1.00 97.12 120 ASP A O 1
ATOM 1009 N N . LYS A 1 121 ? 22.714 4.466 -38.179 1.00 96.88 121 LYS A N 1
ATOM 1010 C CA . LYS A 1 121 ? 22.157 4.052 -39.472 1.00 96.88 121 LYS A CA 1
ATOM 1011 C C . LYS A 1 121 ? 22.083 5.214 -40.467 1.00 96.88 121 LYS A C 1
ATOM 1013 O O . LYS A 1 121 ? 22.532 5.060 -41.597 1.00 96.88 121 LYS A O 1
ATOM 1018 N N . GLU A 1 122 ? 21.590 6.378 -40.049 1.00 96.69 122 GLU A N 1
ATOM 1019 C CA . GLU A 1 122 ? 21.508 7.570 -40.904 1.00 96.69 122 GLU A CA 1
ATOM 1020 C C . GLU A 1 122 ? 22.893 8.007 -41.401 1.00 96.69 122 GLU A C 1
ATOM 1022 O O . GLU A 1 122 ? 23.077 8.274 -42.587 1.00 96.69 122 GLU A O 1
ATOM 1027 N N . LYS A 1 123 ? 23.905 8.007 -40.525 1.00 96.19 123 LYS A N 1
ATOM 1028 C CA . LYS A 1 123 ? 25.293 8.296 -40.919 1.00 96.19 123 LYS A CA 1
ATOM 1029 C C . LYS A 1 123 ? 25.840 7.281 -41.920 1.00 96.19 123 LYS A C 1
ATOM 1031 O O . LYS A 1 123 ? 26.559 7.669 -42.840 1.00 96.19 123 LYS A O 1
ATOM 1036 N N . ALA A 1 124 ? 25.530 5.997 -41.741 1.00 95.56 124 ALA A N 1
ATOM 1037 C CA . ALA A 1 124 ? 25.943 4.951 -42.671 1.00 95.56 124 ALA A CA 1
ATOM 1038 C C . ALA A 1 124 ? 25.274 5.123 -44.046 1.00 95.56 124 ALA A C 1
ATOM 1040 O O . ALA A 1 124 ? 25.953 5.018 -45.069 1.00 95.56 124 ALA A O 1
ATOM 1041 N N . ASP A 1 125 ? 23.982 5.457 -44.071 1.00 94.56 125 ASP A N 1
ATOM 1042 C CA . ASP A 1 125 ? 23.233 5.723 -45.301 1.00 94.56 125 ASP A CA 1
ATOM 1043 C C . ASP A 1 125 ? 23.769 6.975 -46.019 1.00 94.56 125 ASP A C 1
ATOM 1045 O O . ASP A 1 125 ? 24.052 6.910 -47.215 1.00 94.56 125 ASP A O 1
ATOM 1049 N N . GLN A 1 126 ? 24.054 8.064 -45.295 1.00 95.12 126 GLN A N 1
ATOM 1050 C CA . GLN A 1 126 ? 24.690 9.268 -45.854 1.00 95.12 126 GLN A CA 1
ATOM 1051 C C . GLN A 1 126 ? 26.098 8.994 -46.408 1.00 95.12 126 GLN A C 1
ATOM 1053 O O . GLN A 1 126 ? 26.481 9.527 -47.450 1.00 95.12 126 GLN A O 1
ATOM 1058 N N . ALA A 1 127 ? 26.906 8.174 -45.728 1.00 93.50 127 ALA A N 1
ATOM 1059 C CA . ALA A 1 127 ? 28.232 7.794 -46.221 1.00 93.50 127 ALA A CA 1
ATOM 1060 C C . ALA A 1 127 ? 28.136 6.945 -47.501 1.00 93.50 127 ALA A C 1
ATOM 1062 O O . ALA A 1 127 ? 28.918 7.121 -48.442 1.00 93.50 127 ALA A O 1
ATOM 1063 N N . ARG A 1 128 ? 27.143 6.053 -47.564 1.00 92.75 128 ARG A N 1
ATOM 1064 C CA . ARG A 1 128 ? 26.843 5.257 -48.754 1.00 92.75 128 ARG A CA 1
ATOM 1065 C C . ARG A 1 128 ? 26.349 6.133 -49.907 1.00 92.75 128 ARG A C 1
ATOM 1067 O O . ARG A 1 128 ? 26.798 5.934 -51.029 1.00 92.75 128 ARG A O 1
ATOM 1074 N N . GLU A 1 129 ? 25.500 7.117 -49.641 1.00 92.69 129 GLU A N 1
ATOM 1075 C CA . GLU A 1 129 ? 25.012 8.070 -50.642 1.00 92.69 129 GLU A CA 1
ATOM 1076 C C . GLU A 1 129 ? 26.150 8.921 -51.214 1.00 92.69 129 GLU A C 1
ATOM 1078 O O . GLU A 1 129 ? 26.350 8.931 -52.425 1.00 92.69 129 GLU A O 1
ATOM 1083 N N . LYS A 1 130 ? 26.993 9.521 -50.363 1.00 92.38 130 LYS A N 1
ATOM 1084 C CA . LYS A 1 130 ? 28.169 10.289 -50.815 1.00 92.38 130 LYS A CA 1
ATOM 1085 C C . LYS A 1 130 ? 29.138 9.456 -51.650 1.00 92.38 130 LYS A C 1
ATOM 1087 O O . LYS A 1 130 ? 29.708 9.955 -52.618 1.00 92.38 130 LYS A O 1
ATOM 1092 N N . SER A 1 131 ? 29.352 8.187 -51.288 1.00 85.00 131 SER A N 1
ATOM 1093 C CA . SER A 1 131 ? 30.210 7.303 -52.089 1.00 85.00 131 SER A CA 1
ATOM 1094 C C . SER A 1 131 ? 29.578 6.955 -53.441 1.00 85.00 131 SER A C 1
ATOM 1096 O O . SER A 1 131 ? 30.295 6.882 -54.439 1.00 85.00 131 SER A O 1
ATOM 1098 N N . LEU A 1 132 ? 28.247 6.824 -53.503 1.00 87.12 132 LEU A N 1
ATOM 1099 C CA . LEU A 1 132 ? 27.509 6.660 -54.753 1.00 87.12 132 LEU A CA 1
ATOM 1100 C C . LEU A 1 132 ? 27.584 7.918 -55.634 1.00 87.12 132 LEU A C 1
ATOM 1102 O O . LEU A 1 132 ? 27.880 7.796 -56.820 1.00 87.12 132 LEU A O 1
ATOM 1106 N N . GLU A 1 133 ? 27.381 9.114 -55.075 1.00 86.00 133 GLU A N 1
ATOM 1107 C CA . GLU A 1 133 ? 27.516 10.387 -55.802 1.00 86.00 133 GLU A CA 1
ATOM 1108 C C . GLU A 1 133 ? 28.920 10.558 -56.388 1.00 86.00 133 GLU A C 1
ATOM 1110 O O . GLU A 1 133 ? 29.069 10.858 -57.575 1.00 86.00 133 GLU A O 1
ATOM 1115 N N . LEU A 1 134 ? 29.956 10.308 -55.580 1.00 84.88 134 LEU A N 1
ATOM 1116 C CA . LEU A 1 134 ? 31.347 10.371 -56.026 1.00 84.88 134 LEU A CA 1
ATOM 1117 C C . LEU A 1 134 ? 31.609 9.384 -57.171 1.00 84.88 134 LEU A C 1
ATOM 1119 O O . LEU A 1 134 ? 32.286 9.727 -58.143 1.00 84.88 134 LEU A O 1
ATOM 1123 N N . TRP A 1 135 ? 31.062 8.170 -57.081 1.00 74.50 135 TRP A N 1
ATOM 1124 C CA . TRP A 1 135 ? 31.186 7.160 -58.128 1.00 74.50 135 TRP A CA 1
ATOM 1125 C C . TRP A 1 135 ? 30.491 7.591 -59.430 1.00 74.50 135 TRP A C 1
ATOM 1127 O O . TRP A 1 135 ? 31.112 7.534 -60.492 1.00 74.50 135 TRP A O 1
ATOM 1137 N N . ILE A 1 136 ? 29.252 8.095 -59.357 1.00 75.50 136 ILE A N 1
ATOM 1138 C CA . ILE A 1 136 ? 28.505 8.614 -60.518 1.00 75.50 136 ILE A CA 1
ATOM 1139 C C . ILE A 1 136 ? 29.271 9.769 -61.180 1.00 75.50 136 ILE A C 1
ATOM 1141 O O . ILE A 1 136 ? 29.456 9.761 -62.398 1.00 75.50 136 ILE A O 1
ATOM 1145 N N . ALA A 1 137 ? 29.770 10.730 -60.394 1.00 73.25 137 ALA A N 1
ATOM 1146 C CA . ALA A 1 137 ? 30.574 11.842 -60.899 1.00 73.25 137 ALA A CA 1
ATOM 1147 C C . ALA A 1 137 ? 31.866 11.358 -61.579 1.00 73.25 137 ALA A C 1
ATOM 1149 O O . ALA A 1 137 ? 32.207 11.827 -62.666 1.00 73.25 137 ALA A O 1
ATOM 1150 N N . SER A 1 138 ? 32.555 10.378 -60.985 1.00 62.22 138 SER A N 1
ATOM 1151 C CA . SER A 1 138 ? 33.789 9.804 -61.540 1.00 62.22 138 SER A CA 1
ATOM 1152 C C . SER A 1 138 ? 33.551 9.123 -62.893 1.00 62.22 138 SER A C 1
ATOM 1154 O O . SER A 1 138 ? 34.308 9.344 -63.838 1.00 62.22 138 SER A O 1
ATOM 1156 N N . VAL A 1 139 ? 32.472 8.342 -63.025 1.00 71.12 139 VAL A N 1
ATOM 1157 C CA . VAL A 1 139 ? 32.073 7.727 -64.304 1.00 71.12 139 VAL A CA 1
ATOM 1158 C C . VAL A 1 139 ? 31.670 8.798 -65.329 1.00 71.12 139 VAL A C 1
ATOM 1160 O O . VAL A 1 139 ? 32.041 8.701 -66.501 1.00 71.12 139 VAL A O 1
ATOM 1163 N N . GLY A 1 140 ? 30.974 9.854 -64.893 1.00 58.00 140 GLY A N 1
ATOM 1164 C CA . GLY A 1 140 ? 30.579 10.986 -65.736 1.00 58.00 140 GLY A CA 1
ATOM 1165 C C . GLY A 1 140 ? 31.765 11.771 -66.308 1.00 58.00 140 GLY A C 1
ATOM 1166 O O . GLY A 1 140 ? 31.773 12.092 -67.496 1.00 58.00 140 GLY A O 1
ATOM 1167 N N . ILE A 1 141 ? 32.806 12.015 -65.505 1.00 55.25 141 ILE A N 1
ATOM 1168 C CA . ILE A 1 141 ? 34.047 12.664 -65.958 1.00 55.25 141 ILE A CA 1
ATOM 1169 C C . ILE A 1 141 ? 34.830 11.730 -66.893 1.00 55.25 141 ILE A C 1
ATOM 1171 O O . ILE A 1 141 ? 35.281 12.165 -67.951 1.00 55.25 141 ILE A O 1
ATOM 1175 N N . GLY A 1 142 ? 34.928 10.434 -66.578 1.00 46.59 142 GLY A N 1
ATOM 1176 C CA . GLY A 1 142 ? 35.630 9.453 -67.418 1.00 46.59 142 GLY A CA 1
ATOM 1177 C C . GLY A 1 142 ? 35.064 9.316 -68.840 1.00 46.59 142 GLY A C 1
ATOM 1178 O O . GLY A 1 142 ? 35.814 9.066 -69.782 1.00 46.59 142 GLY A O 1
ATOM 1179 N N . LEU A 1 143 ? 33.762 9.548 -69.030 1.00 45.97 143 LEU A N 1
ATOM 1180 C CA . LEU A 1 143 ? 33.120 9.537 -70.352 1.00 45.97 143 LEU A CA 1
ATOM 1181 C C . LEU A 1 143 ? 33.143 10.899 -71.076 1.00 45.97 143 LEU A C 1
ATOM 1183 O O . LEU A 1 143 ? 32.907 10.933 -72.288 1.00 45.97 143 LEU A O 1
ATOM 1187 N N . GLY A 1 144 ? 33.443 11.997 -70.371 1.00 45.78 144 GLY A N 1
ATOM 1188 C CA . GLY A 1 144 ? 33.469 13.367 -70.900 1.00 45.78 144 GLY A CA 1
ATOM 1189 C C . GLY A 1 144 ? 34.817 13.842 -71.460 1.00 45.78 144 GLY A C 1
ATOM 1190 O O . GLY A 1 144 ? 34.846 14.809 -72.213 1.00 45.78 144 GLY A O 1
ATOM 1191 N N . VAL A 1 145 ? 35.934 13.166 -71.163 1.00 41.31 145 VAL A N 1
ATOM 1192 C CA . VAL A 1 145 ? 37.287 13.616 -71.582 1.00 41.31 145 VAL A CA 1
ATOM 1193 C C . VAL A 1 145 ? 37.787 12.936 -72.874 1.00 41.31 145 VAL A C 1
ATOM 1195 O O . VAL A 1 145 ? 38.924 13.135 -73.282 1.00 41.31 145 VAL A O 1
ATOM 1198 N N . SER A 1 146 ? 36.946 12.182 -73.595 1.00 37.41 146 SER A N 1
ATOM 1199 C CA . SER A 1 146 ? 37.345 11.541 -74.869 1.00 37.41 146 SER A CA 1
ATOM 1200 C C . SER A 1 146 ? 36.832 12.211 -76.155 1.00 37.41 146 SER A C 1
ATOM 1202 O O . SER A 1 146 ? 36.983 11.633 -77.228 1.00 37.41 146 SER A O 1
ATOM 1204 N N . GLY A 1 147 ? 36.305 13.445 -76.121 1.00 35.00 147 GLY A N 1
ATOM 1205 C CA . GLY A 1 147 ? 36.020 14.149 -77.380 1.00 35.00 147 GLY A CA 1
ATOM 1206 C C . GLY A 1 147 ? 35.473 15.578 -77.293 1.00 35.00 147 GLY A C 1
ATOM 1207 O O . GLY A 1 147 ? 34.267 15.757 -77.234 1.00 35.00 147 GLY A O 1
ATOM 1208 N N . ILE A 1 148 ? 36.387 16.546 -77.449 1.00 29.56 148 ILE A N 1
ATOM 1209 C CA . ILE A 1 148 ? 36.241 17.903 -78.027 1.00 29.56 148 ILE A CA 1
ATOM 1210 C C . ILE A 1 148 ? 35.472 18.992 -77.230 1.00 29.56 148 ILE A C 1
ATOM 1212 O O . ILE A 1 148 ? 34.324 18.861 -76.832 1.00 29.56 148 ILE A O 1
ATOM 1216 N N . SER A 1 149 ? 36.189 20.113 -77.082 1.00 34.44 149 SER A N 1
ATOM 1217 C CA . SER A 1 149 ? 35.855 21.480 -76.650 1.00 34.44 149 SER A CA 1
ATOM 1218 C C . SER A 1 149 ? 34.435 22.024 -76.908 1.00 34.44 149 SER A C 1
ATOM 1220 O O . SER A 1 149 ? 33.878 21.860 -77.987 1.00 34.44 149 SER A O 1
ATOM 1222 N N . SER A 1 150 ? 33.986 22.849 -75.947 1.00 42.38 150 SER A N 1
ATOM 1223 C CA . SER A 1 150 ? 33.061 23.999 -76.044 1.00 42.38 150 SER A CA 1
ATOM 1224 C C . SER A 1 150 ? 31.708 23.800 -76.740 1.00 42.38 150 SER A C 1
ATOM 1226 O O . SER A 1 150 ? 31.635 23.870 -77.965 1.00 42.38 150 SER A O 1
ATOM 1228 N N . GLN A 1 151 ? 30.631 23.723 -75.948 1.00 31.61 151 GLN A N 1
ATOM 1229 C CA . GLN A 1 151 ? 29.432 24.579 -76.042 1.00 31.61 151 GLN A CA 1
ATOM 1230 C C . GLN A 1 151 ? 28.353 24.075 -75.072 1.00 31.61 151 GLN A C 1
ATOM 1232 O O . GLN A 1 151 ? 27.964 22.911 -75.098 1.00 31.61 151 GLN A O 1
ATOM 1237 N N . THR A 1 152 ? 27.879 24.962 -74.197 1.00 48.91 152 THR A N 1
ATOM 1238 C CA . THR A 1 152 ? 26.612 24.785 -73.488 1.00 48.91 152 THR A CA 1
ATOM 1239 C C . THR A 1 152 ? 25.490 25.039 -74.482 1.00 48.91 152 THR A C 1
ATOM 1241 O O . THR A 1 152 ? 25.270 26.190 -74.844 1.00 48.91 152 THR A O 1
ATOM 1244 N N . ASP A 1 153 ? 24.786 23.994 -74.907 1.00 35.28 153 ASP A N 1
ATOM 1245 C CA . ASP A 1 153 ? 23.378 24.129 -75.264 1.00 35.28 153 ASP A CA 1
ATOM 1246 C C . ASP A 1 153 ? 22.631 22.795 -75.151 1.00 35.28 153 ASP A C 1
ATOM 1248 O O . ASP A 1 153 ? 23.203 21.708 -75.233 1.00 35.28 153 ASP A O 1
ATOM 1252 N N . ALA A 1 154 ? 21.350 22.908 -74.822 1.00 47.44 154 ALA A N 1
ATOM 1253 C CA . ALA A 1 154 ? 20.524 21.880 -74.204 1.00 47.44 154 ALA A CA 1
ATOM 1254 C C . ALA A 1 154 ? 20.398 20.558 -74.994 1.00 47.44 154 ALA A C 1
ATOM 1256 O O . ALA A 1 154 ? 19.938 20.570 -76.132 1.00 47.44 154 ALA A O 1
ATOM 1257 N N . LYS A 1 155 ? 20.704 19.423 -74.327 1.00 49.81 155 LYS A N 1
ATOM 1258 C CA . LYS A 1 155 ? 19.954 18.130 -74.299 1.00 49.81 155 LYS A CA 1
ATOM 1259 C C . LYS A 1 155 ? 20.842 16.953 -73.830 1.00 49.81 155 LYS A C 1
ATOM 1261 O O . LYS A 1 155 ? 21.272 16.123 -74.630 1.00 49.81 155 LYS A O 1
ATOM 1266 N N . PRO A 1 156 ? 21.097 16.818 -72.517 1.00 47.97 156 PRO A N 1
ATOM 1267 C CA . PRO A 1 156 ? 21.967 15.760 -71.998 1.00 47.97 156 PRO A CA 1
ATOM 1268 C C . PRO A 1 156 ? 21.341 14.352 -72.032 1.00 47.97 156 PRO A C 1
ATOM 1270 O O . PRO A 1 156 ? 22.073 13.369 -72.099 1.00 47.97 156 PRO A O 1
ATOM 1273 N N . LEU A 1 157 ? 20.007 14.218 -72.032 1.00 43.69 157 LEU A N 1
ATOM 1274 C CA . LEU A 1 157 ? 19.357 12.897 -72.012 1.00 43.69 157 LEU A CA 1
ATOM 1275 C C . LEU A 1 157 ? 19.448 12.140 -73.352 1.00 43.69 157 LEU A C 1
ATOM 1277 O O . LEU A 1 157 ? 19.623 10.923 -73.354 1.00 43.69 157 LEU A O 1
ATOM 1281 N N . GLU A 1 158 ? 19.360 12.839 -74.489 1.00 47.78 158 GLU A N 1
ATOM 1282 C CA . GLU A 1 158 ? 19.390 12.208 -75.821 1.00 47.78 158 GLU A CA 1
ATOM 1283 C C . GLU A 1 158 ? 20.792 11.664 -76.160 1.00 47.78 158 GLU A C 1
ATOM 1285 O O . GLU A 1 158 ? 20.923 10.577 -76.722 1.00 47.78 158 GLU A O 1
ATOM 1290 N N . ALA A 1 159 ? 21.853 12.354 -75.726 1.00 48.34 159 ALA A N 1
ATOM 1291 C CA . ALA A 1 159 ? 23.239 11.936 -75.946 1.00 48.34 159 ALA A CA 1
ATOM 1292 C C . ALA A 1 159 ? 23.632 10.671 -75.154 1.00 48.34 159 ALA A C 1
ATOM 1294 O O . ALA A 1 159 ? 24.458 9.876 -75.610 1.00 48.34 159 ALA A O 1
ATOM 1295 N N . ILE A 1 160 ? 23.024 10.459 -73.982 1.00 49.78 160 ILE A N 1
ATOM 1296 C CA . ILE A 1 160 ? 23.269 9.282 -73.135 1.00 49.78 160 ILE A CA 1
ATOM 1297 C C . ILE A 1 160 ? 22.587 8.036 -73.722 1.00 49.78 160 ILE A C 1
ATOM 1299 O O . ILE A 1 160 ? 23.194 6.964 -73.743 1.00 49.78 160 ILE A O 1
ATOM 1303 N N . LEU A 1 161 ? 21.370 8.171 -74.265 1.00 46.97 161 LEU A N 1
ATOM 1304 C CA . LEU A 1 161 ? 20.655 7.053 -74.895 1.00 46.97 161 LEU A CA 1
ATOM 1305 C C . LEU A 1 161 ? 21.359 6.526 -76.158 1.00 46.97 161 LEU A C 1
ATOM 1307 O O . LEU A 1 161 ? 21.391 5.318 -76.375 1.00 46.97 161 LEU A O 1
ATOM 1311 N N . ILE A 1 162 ? 21.965 7.409 -76.957 1.00 46.28 162 ILE A N 1
ATOM 1312 C CA . ILE A 1 162 ? 22.667 7.039 -78.200 1.00 46.28 162 ILE A CA 1
ATOM 1313 C C . ILE A 1 162 ? 23.984 6.295 -77.913 1.00 46.28 162 ILE A C 1
ATOM 1315 O O . ILE A 1 162 ? 24.341 5.365 -78.635 1.00 46.28 162 ILE A O 1
ATOM 1319 N N . LYS A 1 163 ? 24.700 6.650 -76.835 1.00 47.88 163 LYS A N 1
ATOM 1320 C CA . LYS A 1 163 ? 25.959 5.979 -76.457 1.00 47.88 163 LYS A CA 1
ATOM 1321 C C . LYS A 1 163 ? 25.762 4.585 -75.854 1.00 47.88 163 LYS A C 1
ATOM 1323 O O . LYS A 1 163 ? 26.658 3.755 -75.975 1.00 47.88 163 LYS A O 1
ATOM 1328 N N . LEU A 1 164 ? 24.625 4.324 -75.208 1.00 46.75 164 LEU A N 1
ATOM 1329 C CA . LEU A 1 164 ? 24.332 3.023 -74.595 1.00 46.75 164 LEU A CA 1
ATOM 1330 C C . LEU A 1 164 ? 23.829 1.976 -75.610 1.00 46.75 164 LEU A C 1
ATOM 1332 O O . LEU A 1 164 ? 23.884 0.787 -75.305 1.00 46.75 164 LEU A O 1
ATOM 1336 N N . ASN A 1 165 ? 23.379 2.382 -76.808 1.00 48.19 165 ASN A N 1
ATOM 1337 C CA . ASN A 1 165 ? 22.979 1.460 -77.880 1.00 48.19 165 ASN A CA 1
ATOM 1338 C C . ASN A 1 165 ? 23.038 2.116 -79.287 1.00 48.19 165 ASN A C 1
ATOM 1340 O O . ASN A 1 165 ? 22.106 2.831 -79.662 1.00 48.19 165 ASN A O 1
ATOM 1344 N N . PRO A 1 166 ? 24.077 1.866 -80.109 1.00 46.56 166 PRO A N 1
ATOM 1345 C CA . PRO A 1 166 ? 24.313 2.614 -81.349 1.00 46.56 166 PRO A CA 1
ATOM 1346 C C . PRO A 1 166 ? 23.447 2.208 -82.563 1.00 46.56 166 PRO A C 1
ATOM 1348 O O . PRO A 1 166 ? 23.640 2.768 -83.635 1.00 46.56 166 PRO A O 1
ATOM 1351 N N . ASN A 1 167 ? 22.486 1.281 -82.433 1.00 46.16 167 ASN A N 1
ATOM 1352 C CA . ASN A 1 167 ? 21.635 0.826 -83.552 1.00 46.16 167 ASN A CA 1
ATOM 1353 C C . ASN A 1 167 ? 20.158 1.257 -83.468 1.00 46.16 167 ASN A C 1
ATOM 1355 O O . ASN A 1 167 ? 19.298 0.630 -84.083 1.00 46.16 167 ASN A O 1
ATOM 1359 N N . VAL A 1 168 ? 19.832 2.343 -82.762 1.00 43.84 168 VAL A N 1
ATOM 1360 C CA . VAL A 1 168 ? 18.513 2.984 -82.908 1.00 43.84 168 VAL A CA 1
ATOM 1361 C C . VAL A 1 168 ? 18.620 4.093 -83.950 1.00 43.84 168 VAL A C 1
ATOM 1363 O O . VAL A 1 168 ? 18.772 5.271 -83.636 1.00 43.84 168 VAL A O 1
ATOM 1366 N N . LEU A 1 169 ? 18.537 3.698 -85.221 1.00 39.50 169 LEU A N 1
ATOM 1367 C CA . LEU A 1 169 ? 18.042 4.586 -86.266 1.00 39.50 169 LEU A CA 1
ATOM 1368 C C . LEU A 1 169 ? 16.624 4.994 -85.850 1.00 39.50 169 LEU A C 1
ATOM 1370 O O . LEU A 1 169 ? 15.700 4.185 -85.896 1.00 39.50 169 LEU A O 1
ATOM 1374 N N . ILE A 1 170 ? 16.451 6.249 -85.430 1.00 37.19 170 ILE A N 1
ATOM 1375 C CA . ILE A 1 170 ? 15.138 6.898 -85.432 1.00 37.19 170 ILE A CA 1
ATOM 1376 C C . ILE A 1 170 ? 14.803 7.154 -86.904 1.00 37.19 170 ILE A C 1
ATOM 1378 O O . ILE A 1 170 ? 14.885 8.272 -87.409 1.00 37.19 170 ILE A O 1
ATOM 1382 N N . GLU A 1 171 ? 14.477 6.087 -87.626 1.00 34.72 171 GLU A N 1
ATOM 1383 C CA . GLU A 1 171 ? 13.656 6.226 -88.810 1.00 34.72 171 GLU A CA 1
ATOM 1384 C C . GLU A 1 171 ? 12.255 6.586 -88.312 1.00 34.72 171 GLU A C 1
ATOM 1386 O O . GLU A 1 171 ? 11.727 5.981 -87.376 1.00 34.72 171 GLU A O 1
ATOM 1391 N N . LYS A 1 172 ? 11.707 7.669 -88.871 1.00 37.84 172 LYS A N 1
ATOM 1392 C CA . LYS A 1 172 ? 10.358 8.172 -88.599 1.00 37.84 172 LYS A CA 1
ATOM 1393 C C . LYS A 1 172 ? 9.390 7.006 -88.402 1.00 37.84 172 LYS A C 1
ATOM 1395 O O . LYS A 1 172 ? 9.171 6.242 -89.334 1.00 37.84 172 LYS A O 1
ATOM 1400 N N . CYS A 1 173 ? 8.737 6.939 -87.248 1.00 31.33 173 CYS A N 1
ATOM 1401 C CA . CYS A 1 173 ? 7.544 6.118 -87.108 1.00 31.33 173 CYS A CA 1
ATOM 1402 C C . CYS A 1 173 ? 6.321 7.013 -87.368 1.00 31.33 173 CYS A C 1
ATOM 1404 O O . CYS A 1 173 ? 5.941 7.795 -86.487 1.00 31.33 173 CYS A O 1
ATOM 1406 N N . PRO A 1 174 ? 5.722 6.999 -88.575 1.00 36.50 174 PRO A N 1
ATOM 1407 C CA . PRO A 1 174 ? 4.390 7.535 -88.748 1.00 36.50 174 PRO A CA 1
ATOM 1408 C C . PRO A 1 174 ? 3.396 6.586 -88.071 1.00 36.50 174 PRO A C 1
ATOM 1410 O O . PRO A 1 174 ? 3.451 5.369 -88.202 1.00 36.50 174 PRO A O 1
ATOM 1413 N N . ARG A 1 175 ? 2.489 7.205 -87.325 1.00 42.66 175 ARG A N 1
ATOM 1414 C CA . ARG A 1 175 ? 1.326 6.643 -86.640 1.00 42.66 175 ARG A CA 1
ATOM 1415 C C . ARG A 1 175 ? 0.633 5.513 -87.431 1.00 42.66 175 ARG A C 1
ATOM 1417 O O . ARG A 1 175 ? -0.130 5.820 -88.340 1.00 42.66 175 ARG A O 1
ATOM 1424 N N . ALA A 1 176 ? 0.817 4.259 -87.011 1.00 36.03 176 ALA A N 1
ATOM 1425 C CA . ALA A 1 176 ? -0.165 3.177 -87.145 1.00 36.03 176 ALA A CA 1
ATOM 1426 C C . ALA A 1 176 ? 0.206 1.974 -86.248 1.00 36.03 176 ALA A C 1
ATOM 1428 O O . ALA A 1 176 ? 1.220 1.325 -86.457 1.00 36.03 176 ALA A O 1
ATOM 1429 N N . GLU A 1 177 ? -0.672 1.717 -85.278 1.00 34.66 177 GLU A N 1
ATOM 1430 C CA . GLU A 1 177 ? -0.923 0.450 -84.573 1.00 34.66 177 GLU A CA 1
ATOM 1431 C C . GLU A 1 177 ? 0.114 -0.122 -83.576 1.00 34.66 177 GLU A C 1
ATOM 1433 O O . GLU A 1 177 ? 1.321 -0.197 -83.774 1.00 34.66 177 GLU A O 1
ATOM 1438 N N . LEU A 1 178 ? -0.444 -0.478 -82.421 1.00 48.25 178 LEU A N 1
ATOM 1439 C CA . LEU A 1 178 ? 0.146 -0.992 -81.190 1.00 48.25 178 LEU A CA 1
ATOM 1440 C C . LEU A 1 178 ? 0.463 -2.496 -81.368 1.00 48.25 178 LEU A C 1
ATOM 1442 O O . LEU A 1 178 ? -0.363 -3.165 -81.981 1.00 48.25 178 LEU A O 1
ATOM 1446 N N . GLN A 1 179 ? 1.552 -3.012 -80.744 1.00 40.59 179 GLN A N 1
ATOM 1447 C CA . GLN A 1 179 ? 1.915 -4.450 -80.509 1.00 40.59 179 GLN A CA 1
ATOM 1448 C C . GLN A 1 179 ? 2.979 -5.033 -81.488 1.00 40.59 179 GLN A C 1
ATOM 1450 O O . GLN A 1 179 ? 2.665 -5.090 -82.671 1.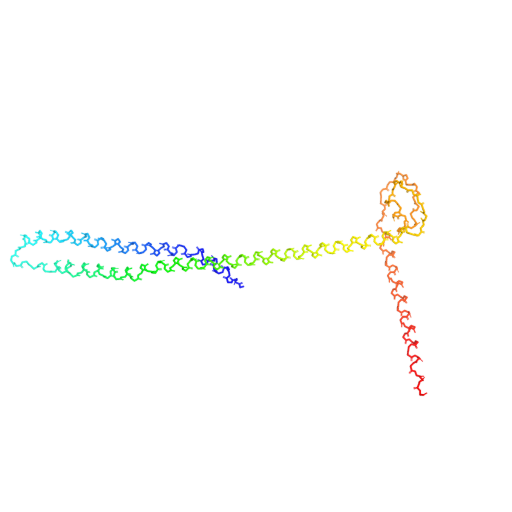00 40.59 179 GLN A O 1
ATOM 1455 N N . PRO A 1 180 ? 4.193 -5.535 -81.088 1.00 46.56 180 PRO A N 1
ATOM 1456 C CA . PRO A 1 180 ? 4.766 -5.816 -79.750 1.00 46.56 180 PRO A CA 1
ATOM 1457 C C . PRO A 1 180 ? 6.305 -5.539 -79.576 1.00 46.56 180 PRO A C 1
ATOM 1459 O O . PRO A 1 180 ? 7.144 -6.220 -80.160 1.00 46.56 180 PRO A O 1
ATOM 1462 N N . CYS A 1 181 ? 6.730 -4.658 -78.657 1.00 39.53 181 CYS A N 1
ATOM 1463 C CA . CYS A 1 181 ? 8.166 -4.431 -78.340 1.00 39.53 181 CYS A CA 1
ATOM 1464 C C . CYS A 1 181 ? 8.761 -5.349 -77.242 1.00 39.53 181 CYS A C 1
ATOM 1466 O O . CYS A 1 181 ? 9.878 -5.115 -76.788 1.00 39.53 181 CYS A O 1
ATOM 1468 N N . LEU A 1 182 ? 8.043 -6.377 -76.776 1.00 47.59 182 LEU A N 1
ATOM 1469 C CA . LEU A 1 182 ? 8.416 -7.129 -75.560 1.00 47.59 182 LEU A CA 1
ATOM 1470 C C . LEU A 1 182 ? 8.985 -8.541 -75.785 1.00 47.59 182 LEU A C 1
ATOM 1472 O O . LEU A 1 182 ? 9.431 -9.166 -74.828 1.00 47.59 182 LEU A O 1
ATOM 1476 N N . THR A 1 183 ? 9.036 -9.059 -77.013 1.00 45.91 183 THR A N 1
ATOM 1477 C CA . THR A 1 183 ? 9.507 -10.436 -77.281 1.00 45.91 183 THR A CA 1
ATOM 1478 C C . THR A 1 183 ? 10.979 -10.539 -77.703 1.00 45.91 183 THR A C 1
ATOM 1480 O O . THR A 1 183 ? 11.518 -11.644 -77.751 1.00 45.91 183 THR A O 1
ATOM 1483 N N . TYR A 1 184 ? 11.667 -9.418 -77.951 1.00 50.09 184 TYR A N 1
ATOM 1484 C CA . TYR A 1 184 ? 13.021 -9.415 -78.530 1.00 50.09 184 TYR A CA 1
ATOM 1485 C C . TYR A 1 184 ? 14.166 -9.478 -77.494 1.00 50.09 184 TYR A C 1
ATOM 1487 O O . TYR A 1 184 ? 15.265 -9.935 -77.799 1.00 50.09 184 TYR A O 1
ATOM 1495 N N . THR A 1 185 ? 13.923 -9.091 -76.238 1.00 56.41 185 THR A N 1
ATOM 1496 C CA . THR A 1 185 ? 14.991 -8.932 -75.228 1.00 56.41 185 THR A CA 1
ATOM 1497 C C . THR A 1 185 ? 15.412 -10.246 -74.551 1.00 56.41 185 THR A C 1
ATOM 1499 O O . THR A 1 185 ? 16.558 -10.380 -74.129 1.00 56.41 185 THR A O 1
ATOM 1502 N N . PHE A 1 186 ? 14.529 -11.248 -74.464 1.00 58.09 186 PHE A N 1
ATOM 1503 C CA . PHE A 1 186 ? 14.808 -12.484 -73.712 1.00 58.09 186 PHE A CA 1
ATOM 1504 C C . PHE A 1 186 ? 15.807 -13.412 -74.425 1.00 58.09 186 PHE A C 1
ATOM 1506 O O . PHE A 1 186 ? 16.777 -13.875 -73.824 1.00 58.09 186 PHE A O 1
ATOM 1513 N N . TRP A 1 187 ? 15.617 -13.641 -75.727 1.00 53.28 187 TRP A N 1
ATOM 1514 C CA . TRP A 1 187 ? 16.467 -14.545 -76.511 1.00 53.28 187 TRP A CA 1
ATOM 1515 C C . TRP A 1 187 ? 17.884 -14.004 -76.725 1.00 53.28 187 TRP A C 1
ATOM 1517 O O . TRP A 1 187 ? 18.842 -14.776 -76.753 1.00 53.28 187 TRP A O 1
ATOM 1527 N N . PHE A 1 188 ? 18.036 -12.680 -76.804 1.00 55.34 188 PHE A N 1
ATOM 1528 C CA . PHE A 1 188 ? 19.334 -12.037 -76.994 1.00 55.34 188 PHE A CA 1
ATOM 1529 C C . PHE A 1 188 ? 20.242 -12.174 -75.760 1.00 55.34 188 PHE A C 1
ATOM 1531 O O . PHE A 1 188 ? 21.430 -12.479 -75.893 1.00 55.34 188 PHE A O 1
ATOM 1538 N N . VAL A 1 189 ? 19.675 -12.020 -74.557 1.00 64.31 189 VAL A N 1
ATOM 1539 C CA . VAL A 1 189 ? 20.401 -12.203 -73.289 1.00 64.31 189 VAL A CA 1
ATOM 1540 C C . VAL A 1 189 ? 20.758 -13.676 -73.077 1.00 64.31 189 VAL A C 1
ATOM 1542 O O . VAL A 1 189 ? 21.895 -13.982 -72.719 1.00 64.31 189 VAL A O 1
ATOM 1545 N N . LEU A 1 190 ? 19.834 -14.598 -73.372 1.00 62.72 190 LEU A N 1
ATOM 1546 C CA . LEU A 1 190 ? 20.078 -16.037 -73.242 1.00 62.72 190 LEU A CA 1
ATOM 1547 C C . LEU A 1 190 ? 21.221 -16.518 -74.155 1.00 62.72 190 LEU A C 1
ATOM 1549 O O . LEU A 1 190 ? 22.074 -17.288 -73.716 1.00 62.72 190 LEU A O 1
ATOM 1553 N N . PHE A 1 191 ? 21.289 -16.017 -75.394 1.00 68.38 191 PHE A N 1
ATOM 1554 C CA . PHE A 1 191 ? 22.372 -16.339 -76.328 1.00 68.38 191 PHE A CA 1
ATOM 1555 C C . PHE A 1 191 ? 23.747 -15.870 -75.817 1.00 68.38 191 PHE A C 1
ATOM 1557 O O . PHE A 1 191 ? 24.716 -16.627 -75.868 1.00 68.38 191 PHE A O 1
ATOM 1564 N N . HIS A 1 192 ? 23.838 -14.662 -75.248 1.00 60.62 192 HIS A N 1
ATOM 1565 C CA . HIS A 1 192 ? 25.108 -14.118 -74.745 1.00 60.62 192 HIS A CA 1
ATOM 1566 C C . HIS A 1 192 ? 25.612 -14.835 -73.486 1.00 60.62 192 HIS A C 1
ATOM 1568 O O . HIS A 1 192 ? 26.815 -15.066 -73.354 1.00 60.62 192 HIS A O 1
ATOM 1574 N N . VAL A 1 193 ? 24.708 -15.245 -72.591 1.00 70.06 193 VAL A N 1
ATOM 1575 C CA . VAL A 1 193 ? 25.072 -16.032 -71.402 1.00 70.06 193 VAL A CA 1
ATOM 1576 C C . VAL A 1 193 ? 25.622 -17.407 -71.804 1.00 70.06 193 VAL A C 1
ATOM 1578 O O . VAL A 1 193 ? 26.645 -17.836 -71.270 1.00 70.06 193 VAL A O 1
ATOM 1581 N N . LEU A 1 194 ? 25.011 -18.077 -72.788 1.00 66.00 194 LEU A N 1
ATOM 1582 C CA . LEU A 1 194 ? 25.457 -19.397 -73.253 1.00 66.00 194 LEU A CA 1
ATOM 1583 C C . LEU A 1 194 ? 26.814 -19.349 -73.977 1.00 66.00 194 LEU A C 1
ATOM 1585 O O . LEU A 1 194 ? 27.669 -20.202 -73.729 1.00 66.00 194 LEU A O 1
ATOM 1589 N N . VAL A 1 195 ? 27.053 -18.336 -74.817 1.00 68.62 195 VAL A N 1
ATOM 1590 C CA . VAL A 1 195 ? 28.346 -18.156 -75.505 1.00 68.62 195 VAL A CA 1
ATOM 1591 C C . VAL A 1 195 ? 29.461 -17.798 -74.513 1.00 68.62 195 VAL A C 1
ATOM 1593 O O . VAL A 1 195 ? 30.566 -18.337 -74.616 1.00 68.62 195 VAL A O 1
ATOM 1596 N N . GLY A 1 196 ? 29.173 -16.958 -73.511 1.00 65.25 196 GLY A N 1
ATOM 1597 C CA . GLY A 1 196 ? 30.137 -16.578 -72.472 1.00 65.25 196 GLY A CA 1
ATOM 1598 C C . GLY A 1 196 ? 30.594 -17.754 -71.602 1.00 65.25 196 GLY A C 1
ATOM 1599 O O . GLY A 1 196 ? 31.792 -17.924 -71.369 1.00 65.25 196 GLY A O 1
ATOM 1600 N N . VAL A 1 197 ? 29.664 -18.619 -71.180 1.00 69.56 197 VAL A N 1
ATOM 1601 C CA . VAL A 1 197 ? 29.989 -19.829 -70.399 1.00 69.56 197 VAL A CA 1
ATOM 1602 C C . VAL A 1 197 ? 30.794 -20.833 -71.236 1.00 69.56 197 VAL A C 1
ATOM 1604 O O . VAL A 1 197 ? 31.753 -21.424 -70.734 1.00 69.56 197 VAL A O 1
ATOM 1607 N N . GLY A 1 198 ? 30.476 -20.978 -72.528 1.00 66.50 198 GLY A N 1
ATOM 1608 C CA . GLY A 1 198 ? 31.213 -21.856 -73.442 1.00 66.50 198 GLY A CA 1
ATOM 1609 C C . GLY A 1 198 ? 32.674 -21.435 -73.645 1.00 66.50 198 GLY A C 1
ATOM 1610 O O . GLY A 1 198 ? 33.579 -22.266 -73.544 1.00 66.50 198 GLY A O 1
ATOM 1611 N N . PHE A 1 199 ? 32.929 -20.140 -73.863 1.00 64.19 199 PHE A N 1
ATOM 1612 C CA . PHE A 1 199 ? 34.291 -19.621 -74.052 1.00 64.19 199 PHE A CA 1
ATOM 1613 C C . PHE A 1 199 ? 35.142 -19.711 -72.772 1.00 64.19 199 PHE A C 1
ATOM 1615 O O . PHE A 1 199 ? 36.335 -20.029 -72.833 1.00 64.19 199 PHE A O 1
ATOM 1622 N N . GLY A 1 200 ? 34.527 -19.495 -71.603 1.00 66.69 200 GLY A N 1
ATOM 1623 C CA . GLY A 1 200 ? 35.179 -19.656 -70.300 1.00 66.69 200 GLY A CA 1
ATOM 1624 C C . GLY A 1 200 ? 35.613 -21.100 -70.016 1.00 66.69 200 GLY A C 1
ATOM 1625 O O . GLY A 1 200 ? 36.725 -21.338 -69.546 1.00 66.69 200 GLY A O 1
ATOM 1626 N N . ALA A 1 201 ? 34.783 -22.085 -70.370 1.00 67.94 201 ALA A N 1
ATOM 1627 C CA . ALA A 1 201 ? 35.117 -23.495 -70.177 1.00 67.94 201 ALA A CA 1
ATOM 1628 C C . ALA A 1 201 ? 36.280 -23.949 -71.078 1.00 67.94 201 ALA A C 1
A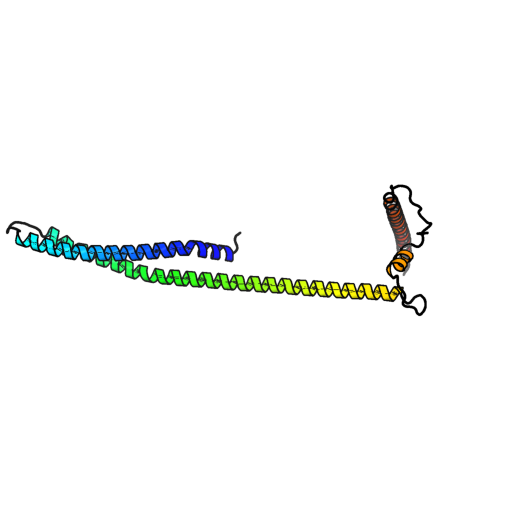TOM 1630 O O . ALA A 1 201 ? 37.179 -24.647 -70.615 1.00 67.94 201 ALA A O 1
ATOM 1631 N N . VAL A 1 202 ? 36.309 -23.516 -72.346 1.00 70.56 202 VAL A N 1
ATOM 1632 C CA . VAL A 1 202 ? 37.378 -23.871 -73.301 1.00 70.56 202 VAL A CA 1
ATOM 1633 C C . VAL A 1 202 ? 38.720 -23.256 -72.898 1.00 70.56 202 VAL A C 1
ATOM 1635 O O . VAL A 1 202 ? 39.744 -23.940 -72.927 1.00 70.56 202 VAL A O 1
ATOM 1638 N N . THR A 1 203 ? 38.728 -21.994 -72.464 1.00 66.25 203 THR A N 1
ATOM 1639 C CA . THR A 1 203 ? 39.950 -21.322 -71.990 1.00 66.25 203 THR A CA 1
ATOM 1640 C C . THR A 1 203 ? 40.496 -21.954 -70.707 1.00 66.25 203 THR A C 1
ATOM 1642 O O . THR A 1 203 ? 41.701 -22.198 -70.625 1.00 66.25 203 THR A O 1
ATOM 1645 N N . ALA A 1 204 ? 39.633 -22.328 -69.755 1.00 70.31 204 ALA A N 1
ATOM 1646 C CA . ALA A 1 204 ? 40.037 -23.059 -68.550 1.00 70.31 204 ALA A CA 1
ATOM 1647 C C . ALA A 1 204 ? 40.620 -24.454 -68.864 1.00 70.31 204 ALA A C 1
ATOM 1649 O O . ALA A 1 204 ? 41.610 -24.863 -68.257 1.00 70.31 204 ALA A O 1
ATOM 1650 N N . LEU A 1 205 ? 40.065 -25.168 -69.851 1.00 70.38 205 LEU A N 1
ATOM 1651 C CA . LEU A 1 205 ? 40.543 -26.492 -70.278 1.00 70.38 205 LEU A CA 1
ATOM 1652 C C . LEU A 1 205 ? 41.906 -26.419 -70.992 1.00 70.38 205 LEU A C 1
ATOM 1654 O O . LEU A 1 205 ? 42.759 -27.290 -70.798 1.00 70.38 205 LEU A O 1
ATOM 1658 N N . ILE A 1 206 ? 42.139 -25.363 -71.781 1.00 70.44 206 ILE A N 1
ATOM 1659 C CA . ILE A 1 206 ? 43.432 -25.095 -72.431 1.00 70.44 206 ILE A CA 1
ATOM 1660 C C . ILE A 1 206 ? 44.489 -24.712 -71.386 1.00 70.44 206 ILE A C 1
ATOM 1662 O O . ILE A 1 206 ? 45.567 -25.309 -71.372 1.00 70.44 206 ILE A O 1
ATOM 1666 N N . LEU A 1 207 ? 44.176 -23.787 -70.471 1.00 69.12 207 LEU A N 1
ATOM 1667 C CA . LEU A 1 207 ? 45.090 -23.374 -69.398 1.00 69.12 207 LEU A CA 1
ATOM 1668 C C . LEU A 1 207 ? 45.428 -24.536 -68.450 1.00 69.12 207 LEU A C 1
ATOM 1670 O O . LEU A 1 207 ? 46.599 -24.739 -68.127 1.00 69.12 207 LEU A O 1
ATOM 1674 N N . GLY A 1 208 ? 44.444 -25.367 -68.092 1.00 69.62 208 GLY A N 1
ATOM 1675 C CA . GLY A 1 208 ? 44.660 -26.572 -67.287 1.00 69.62 208 GLY A CA 1
ATOM 1676 C C . GLY A 1 208 ? 45.595 -27.591 -67.955 1.00 69.62 208 GLY A C 1
ATOM 1677 O O . GLY A 1 208 ? 46.475 -28.147 -67.297 1.00 69.62 208 GLY A O 1
ATOM 1678 N N . ARG A 1 209 ? 45.482 -27.798 -69.278 1.00 67.81 209 ARG A N 1
ATOM 1679 C CA . ARG A 1 209 ? 46.394 -28.683 -70.033 1.00 67.81 209 ARG A CA 1
ATOM 1680 C C . ARG A 1 209 ? 47.806 -28.119 -70.188 1.00 67.81 209 ARG A C 1
ATOM 1682 O O . ARG A 1 209 ? 48.754 -28.903 -70.214 1.00 67.81 209 ARG A O 1
ATOM 1689 N N . ILE A 1 210 ? 47.957 -26.799 -70.299 1.00 67.19 210 ILE A N 1
ATOM 1690 C CA . ILE A 1 210 ? 49.272 -26.142 -70.371 1.00 67.19 210 ILE A CA 1
ATOM 1691 C C . ILE A 1 210 ? 49.991 -26.260 -69.022 1.00 67.19 210 ILE A C 1
ATOM 1693 O O . ILE A 1 210 ? 51.154 -26.659 -68.981 1.00 67.19 210 ILE A O 1
ATOM 1697 N N . MET A 1 211 ? 49.289 -26.019 -67.911 1.00 64.88 211 MET A N 1
ATOM 1698 C CA . MET A 1 211 ? 49.857 -26.145 -66.564 1.00 64.88 211 MET A CA 1
ATOM 1699 C C . MET A 1 211 ? 50.269 -27.585 -66.218 1.00 64.88 211 MET A C 1
ATOM 1701 O O . MET A 1 211 ? 51.328 -27.787 -65.631 1.00 64.88 211 MET A O 1
ATOM 1705 N N . HIS A 1 212 ? 49.505 -28.599 -66.643 1.00 60.59 212 HIS A N 1
ATOM 1706 C CA . HIS A 1 212 ? 49.858 -30.007 -66.401 1.00 60.59 212 HIS A CA 1
ATOM 1707 C C . HIS A 1 212 ? 51.047 -30.499 -67.262 1.00 60.59 212 HIS A C 1
ATOM 1709 O O . HIS A 1 212 ? 51.692 -31.489 -66.918 1.00 60.59 212 HIS A O 1
ATOM 1715 N N . ARG A 1 213 ? 51.374 -29.818 -68.372 1.00 60.19 213 ARG A N 1
ATOM 1716 C CA . ARG A 1 213 ? 52.528 -30.141 -69.238 1.00 60.19 213 ARG A CA 1
ATOM 1717 C C . ARG A 1 213 ? 53.808 -29.360 -68.907 1.00 60.19 213 ARG A C 1
ATOM 1719 O O . ARG A 1 213 ? 54.867 -29.749 -69.382 1.00 60.19 213 ARG A O 1
ATOM 1726 N N . GLY A 1 214 ? 53.733 -28.305 -68.090 1.00 56.94 214 GLY A N 1
ATOM 1727 C CA . GLY A 1 214 ? 54.882 -27.463 -67.711 1.00 56.94 214 GLY A CA 1
ATOM 1728 C C . GLY A 1 214 ? 55.551 -27.804 -66.370 1.00 56.94 214 GLY A C 1
ATOM 1729 O O . GLY A 1 214 ? 56.524 -27.152 -66.004 1.00 56.94 214 GLY A O 1
ATOM 1730 N N . GLY A 1 215 ? 55.038 -28.792 -65.625 1.00 55.00 215 GLY A N 1
ATOM 1731 C CA . GLY A 1 215 ? 55.531 -29.173 -64.290 1.00 55.00 215 GLY A CA 1
ATOM 1732 C C . GLY A 1 215 ? 56.540 -30.330 -64.244 1.00 55.00 215 GLY A C 1
ATOM 1733 O O . GLY A 1 215 ? 56.963 -30.702 -63.156 1.00 55.00 215 GLY A O 1
ATOM 1734 N N . GLY A 1 216 ? 56.923 -30.907 -65.387 1.00 55.09 216 GLY A N 1
ATOM 1735 C CA . GLY A 1 216 ? 57.845 -32.047 -65.470 1.00 55.09 216 GLY A CA 1
ATOM 1736 C C . GLY A 1 216 ? 59.108 -31.716 -66.259 1.00 55.09 216 GLY A C 1
ATOM 1737 O O . GLY A 1 216 ? 59.182 -32.058 -67.432 1.00 55.09 216 GLY A O 1
ATOM 1738 N N . ASN A 1 217 ? 60.031 -30.974 -65.638 1.00 53.28 217 ASN A N 1
ATOM 1739 C CA . ASN A 1 217 ? 61.492 -31.017 -65.840 1.00 53.28 217 ASN A CA 1
ATOM 1740 C C . ASN A 1 217 ? 62.133 -29.810 -65.140 1.00 53.28 217 ASN A C 1
ATOM 1742 O O . ASN A 1 217 ? 62.317 -28.743 -65.724 1.00 53.28 217 ASN A O 1
ATOM 1746 N N . ARG A 1 218 ? 62.449 -30.002 -63.860 1.00 47.28 218 ARG A N 1
ATOM 1747 C CA . ARG A 1 218 ? 63.525 -29.318 -63.138 1.00 47.28 218 ARG A CA 1
ATOM 1748 C C . ARG A 1 218 ? 64.143 -30.360 -62.202 1.00 47.28 218 ARG A C 1
ATOM 1750 O O . ARG A 1 218 ? 63.808 -30.404 -61.024 1.00 47.28 218 ARG A O 1
ATOM 1757 N N . GLU A 1 219 ? 64.947 -31.238 -62.793 1.00 44.53 219 GLU A N 1
ATOM 1758 C CA . GLU A 1 219 ? 66.175 -31.752 -62.172 1.00 44.53 219 GLU A CA 1
ATOM 1759 C C . GLU A 1 219 ? 67.342 -30.959 -62.762 1.00 44.53 219 GLU A C 1
ATOM 1761 O O . GLU A 1 219 ? 67.266 -30.645 -63.977 1.00 44.53 219 GLU A O 1
#

Secondary structure (DSSP, 8-state):
---HHHHHHHHHHHHHHHHHHHHHHHHHHHHHHHHHHHHHHHHHHHHHHHHHH--TT---HHHHHIIIIIHHHHHHHHHHHHHHHHHHHHHHHHHHHHHHHHHHHHHHHHHHHHHHHHHHHHHHHHHHHHHHHHHHHHHHHHHHTTS------S-HHHHHHHHH-TT-------S-----SSSSHHHHHHHHHHHHHHHHHHHHHHHHHHHHHSSS---

pLDDT: mean 76.94, std 21.09, range [29.56, 98.25]

Sequence (219 aa):
PETRLEQLKQKLTEMPLKTFDYAGYLRDMEDHKTAIATNASNYDTWLKKISEYSLKYDNIEFLEDFLHQRTKQFQKQIQTNLNYLKPGQQLFDQMLGSIRGIVEIDQAERDRALEKAFRDKEKADQAREKSLELWIASVGIGLGVSGISSQTDAKPLEAILIKLNPNVLIEKCPRAELQPCLTYTFWFVLFHVLVGVGFGAVTALILGRIMHRGGGNRE